Protein AF-A0A7S2NBI1-F1 (afdb_monomer_lite)

InterPro domains:
  IPR014030 Beta-ketoacyl synthase-like, N-terminal domain [PF00109] (106-274)
  IPR016039 Thiolase-like [G3DSA:3.40.47.10] (104-274)
  IPR016039 Thiolase-like [SSF53901] (106-274)
  IPR020841 Polyketide synthase, beta-ketoacyl synthase domain [PS52004] (105-274)
  IPR050091 Polyketide and Nonribosomal Peptide Biosynthesis Enzymes [PTHR43775] (107-274)

Foldseek 3Di:
DVVVVVVLQLVFFFKKKKAWQDPFKKKKWWAFPDPPDDIDIDTHHRGRIDMDTSNTTDMDIGTPPDIDMDMDTDGHDRPDDDPDDDPDDCVVVVPPPPDPDDPDPDDDDQQFFFDFWFPRQGHPVSCCVQCVPVVHDRKDFADVVVPDLVVQDDCPPVPNDSHDNDRIDGDTPPLLDAPCVLLVHDPLLSLQADSLLRCLQVRVQNRCVSSVDDLVVCVVPPEQDEDEAEDDDQCSVVDPCVNNSDDDPLRGDQQNSQVSNCVSSVYDHHTDYD

Sequence (274 aa):
EEAASFLSMMWRAKLQVVVNAGPGSAQMTMIPKLEGDAETTVIVQPGMLAIFCTDRYRFSYEPDGKALMIASWYLDQPKEYVISDVQGDLGLSGGLAGPPHPSVKRPVPVTSLSERYAFGVDEPWKLWHAYAKAGWDTAIKHPFQRWDCDIYYEWDADQTSGKSYTQHGGFSDGIELFDCRFFDISPAEAKGMDPTQRQVLEVSYVALQGAGWSKKQLQMKPANIAAFVGLDKNEWNSIPKDIAGGFGASSSANAITSNRFNYCMNLKGASMTI

pLDDT: mean 85.85, std 12.7, range [46.88, 97.81]

Organism: NCBI:txid327968

Radius of gyration: 26.55 Å; chains: 1; bounding box: 61×53×68 Å

Secondary structure (DSSP, 8-state):
-HHHHHHHHHHHEEEEEEEEEEES-EEEEEEESSTTPPPEEEEE-TT-EEEEETTTEEEEEEESSSEEEEEEEEEPPP---------S-TTTTT---PSPPPS--------------STT--SHHHHIIIIIIT-----EEPPTTT---GGGB---GGG-TT-BS--EE---TTTT---TTTTT--HHHHHHS-HHHHHHHHHHHHHHHHTT--HHHHHHS-B---EEE-----GGGGS-TTTTT---GGGT-HHHHHHHHHHHTTB-S-EEE-

Structure (mmCIF, N/CA/C/O backbone):
data_AF-A0A7S2NBI1-F1
#
_entry.id   AF-A0A7S2NBI1-F1
#
loop_
_atom_site.group_PDB
_atom_site.id
_atom_site.type_symbol
_atom_site.label_atom_id
_atom_site.label_alt_id
_atom_site.label_comp_id
_atom_site.label_asym_id
_atom_site.label_entity_id
_atom_site.label_seq_id
_atom_site.pdbx_PDB_ins_code
_atom_site.Cartn_x
_atom_site.Cartn_y
_atom_site.Cartn_z
_atom_site.occupancy
_atom_site.B_iso_or_equiv
_atom_site.auth_seq_id
_atom_site.auth_comp_id
_atom_site.auth_asym_id
_atom_site.auth_atom_id
_atom_site.pdbx_PDB_model_num
ATOM 1 N N . GLU A 1 1 ? -13.648 -10.679 -10.604 1.00 51.16 1 GLU A N 1
ATOM 2 C CA . GLU A 1 1 ? -13.730 -12.037 -11.187 1.00 51.16 1 GLU A CA 1
ATOM 3 C C . GLU A 1 1 ? -13.727 -12.000 -12.717 1.00 51.16 1 GLU A C 1
ATOM 5 O O . GLU A 1 1 ? -12.829 -12.576 -13.318 1.00 51.16 1 GLU A O 1
ATOM 10 N N . GLU A 1 2 ? -14.617 -11.228 -13.353 1.00 49.81 2 GLU A N 1
ATOM 11 C CA . GLU A 1 2 ? -14.684 -11.097 -14.824 1.00 49.81 2 GLU A CA 1
ATOM 12 C C . GLU A 1 2 ? -13.381 -10.606 -15.478 1.00 49.81 2 GLU A C 1
ATOM 14 O O . GLU A 1 2 ? -12.930 -11.198 -16.454 1.00 49.81 2 GLU A O 1
ATOM 19 N N . ALA A 1 3 ? -12.714 -9.595 -14.906 1.00 47.12 3 ALA A N 1
ATOM 20 C CA . ALA A 1 3 ? -11.435 -9.099 -15.427 1.00 47.12 3 ALA A CA 1
ATOM 21 C C . ALA A 1 3 ? -10.313 -10.155 -15.368 1.00 47.12 3 ALA A C 1
ATOM 23 O O . ALA A 1 3 ? -9.528 -10.279 -16.303 1.00 47.12 3 ALA A O 1
ATOM 24 N N . ALA A 1 4 ? -10.266 -10.964 -14.304 1.00 53.50 4 ALA A N 1
ATOM 25 C CA . ALA A 1 4 ? -9.282 -12.037 -14.159 1.00 53.50 4 ALA A CA 1
ATOM 26 C C . ALA A 1 4 ? -9.549 -13.182 -15.148 1.00 53.50 4 ALA A C 1
ATOM 28 O O . ALA A 1 4 ? -8.615 -13.705 -15.754 1.00 53.50 4 ALA A O 1
ATOM 29 N N . SER A 1 5 ? -10.823 -13.526 -15.361 1.00 67.88 5 SER A N 1
ATOM 30 C CA . SER A 1 5 ? -11.236 -14.493 -16.384 1.00 67.88 5 SER A CA 1
ATOM 31 C C . SER A 1 5 ? -10.877 -14.006 -17.793 1.00 67.88 5 SER A C 1
ATOM 33 O O . SER A 1 5 ? -10.301 -14.753 -18.584 1.00 67.88 5 SER A O 1
ATOM 35 N N . PHE A 1 6 ? -11.136 -12.728 -18.086 1.00 71.06 6 PHE A N 1
ATOM 36 C CA . PHE A 1 6 ? -10.794 -12.107 -19.362 1.00 71.06 6 PHE A CA 1
ATOM 37 C C . PHE A 1 6 ? -9.279 -12.093 -19.610 1.00 71.06 6 PHE A C 1
ATOM 39 O O . PHE A 1 6 ? -8.829 -12.529 -20.666 1.00 71.06 6 PHE A O 1
ATOM 46 N N . LEU A 1 7 ? -8.470 -11.665 -18.637 1.00 69.62 7 LEU A N 1
ATOM 47 C CA . LEU A 1 7 ? -7.008 -11.643 -18.773 1.00 69.62 7 LEU A CA 1
ATOM 48 C C . LEU A 1 7 ? -6.410 -13.055 -18.883 1.00 69.62 7 LEU A C 1
ATOM 50 O O . LEU A 1 7 ? -5.541 -13.287 -19.724 1.00 69.62 7 LEU A O 1
ATOM 54 N N . SER A 1 8 ? -6.929 -14.013 -18.108 1.00 73.75 8 SER A N 1
ATOM 55 C CA . SER A 1 8 ? -6.565 -15.434 -18.212 1.00 73.75 8 SER A CA 1
ATOM 56 C C . SER A 1 8 ? -6.841 -15.988 -19.612 1.00 73.75 8 SER A C 1
ATOM 58 O O . SER A 1 8 ? -5.991 -16.666 -20.193 1.00 73.75 8 SER A O 1
ATOM 60 N N . MET A 1 9 ? -7.995 -15.651 -20.197 1.00 81.88 9 MET A N 1
ATOM 61 C CA . MET A 1 9 ? -8.319 -15.988 -21.583 1.00 81.88 9 MET A CA 1
ATOM 62 C C . MET A 1 9 ? -7.336 -15.328 -22.562 1.00 81.88 9 MET A C 1
ATOM 64 O O . MET A 1 9 ? -6.775 -16.011 -23.417 1.00 81.88 9 MET A O 1
ATOM 68 N N . MET A 1 10 ? -7.084 -14.024 -22.421 1.00 79.12 10 MET A N 1
ATOM 69 C CA . MET A 1 10 ? -6.238 -13.264 -23.348 1.00 79.12 10 MET A CA 1
ATOM 70 C C . MET A 1 10 ? -4.783 -13.750 -23.378 1.00 79.12 10 MET A C 1
ATOM 72 O O . MET A 1 10 ? -4.184 -13.770 -24.449 1.00 79.12 10 MET A O 1
ATOM 76 N N . TRP A 1 11 ? -4.220 -14.188 -22.248 1.00 74.50 11 TRP A N 1
ATOM 77 C CA . TRP A 1 11 ? -2.860 -14.754 -22.199 1.00 74.50 11 TRP A CA 1
ATOM 78 C C . TRP A 1 11 ? -2.751 -16.177 -22.734 1.00 74.50 11 TRP A C 1
ATOM 80 O O . TRP A 1 11 ? -1.657 -16.634 -23.066 1.00 74.50 11 TRP A O 1
ATOM 90 N N . ARG A 1 12 ? -3.873 -16.891 -22.802 1.00 87.81 12 ARG A N 1
ATOM 91 C CA . ARG A 1 12 ? -3.931 -18.247 -23.347 1.00 87.81 12 ARG A CA 1
ATOM 92 C C . ARG A 1 12 ? -4.312 -18.260 -24.818 1.00 87.81 12 ARG A C 1
ATOM 94 O O . ARG A 1 12 ? -4.138 -19.288 -25.459 1.00 87.81 12 ARG A O 1
ATOM 101 N N . ALA A 1 13 ? -4.827 -17.164 -25.364 1.00 90.00 13 ALA A N 1
ATOM 102 C CA . ALA A 1 13 ? -5.185 -17.091 -26.770 1.00 90.00 13 ALA A CA 1
ATOM 103 C C . ALA A 1 13 ? -3.954 -17.319 -27.657 1.00 90.00 13 ALA A C 1
ATOM 105 O O . ALA A 1 13 ? -2.956 -16.610 -27.531 1.00 90.00 13 ALA A O 1
ATOM 106 N N . LYS A 1 14 ? -4.043 -18.304 -28.557 1.00 92.62 14 LYS A N 1
ATOM 107 C CA . LYS A 1 14 ? -3.015 -18.631 -29.561 1.00 92.62 14 LYS A CA 1
ATOM 108 C C . LYS A 1 14 ? -3.430 -18.241 -30.968 1.00 92.62 14 LYS A C 1
ATOM 110 O O . LYS A 1 14 ? -2.611 -17.750 -31.744 1.00 92.62 14 LYS A O 1
ATOM 115 N N . LEU A 1 15 ? -4.707 -18.435 -31.285 1.00 93.19 15 LEU A N 1
ATOM 116 C CA . LEU A 1 15 ? -5.306 -17.989 -32.535 1.00 93.19 15 LEU A CA 1
ATOM 117 C C . LEU A 1 15 ? -6.558 -17.186 -32.227 1.00 93.19 15 LEU A C 1
ATOM 119 O O . LEU A 1 15 ? -7.318 -17.531 -31.319 1.00 93.19 15 LEU A O 1
ATOM 123 N N . GLN A 1 16 ? -6.788 -16.152 -33.021 1.00 93.62 16 GLN A N 1
ATOM 124 C CA . GLN A 1 16 ? -8.056 -15.448 -33.047 1.00 93.62 16 GLN A CA 1
ATOM 125 C C . GLN A 1 16 ? -8.714 -15.659 -34.402 1.00 93.62 16 GLN A C 1
ATOM 127 O O . GLN A 1 16 ? -8.064 -15.606 -35.448 1.00 93.62 16 GLN A O 1
ATOM 132 N N . VAL A 1 17 ? -10.012 -15.925 -34.347 1.00 94.38 17 VAL A N 1
ATOM 133 C CA . VAL A 1 17 ? -10.880 -16.141 -35.492 1.00 94.38 17 VAL A CA 1
ATOM 134 C C . VAL A 1 17 ? -11.881 -14.999 -35.522 1.00 94.38 17 VAL A C 1
ATOM 136 O O . VAL A 1 17 ? -12.621 -14.806 -34.559 1.00 94.38 17 VAL A O 1
ATOM 139 N N . VAL A 1 18 ? -11.895 -14.241 -36.612 1.00 94.06 18 VAL A N 1
ATOM 140 C CA . VAL A 1 18 ? -12.803 -13.112 -36.827 1.00 94.06 18 VAL A CA 1
ATOM 141 C C . VAL A 1 18 ? -13.654 -13.402 -38.057 1.00 94.06 18 VAL A C 1
ATOM 143 O O . VAL A 1 18 ? -13.123 -13.675 -39.131 1.00 94.06 18 VAL A O 1
ATOM 146 N N . VAL A 1 19 ? -14.975 -13.350 -37.902 1.00 94.50 19 VAL A N 1
ATOM 147 C CA . VAL A 1 19 ? -15.950 -13.497 -38.990 1.00 94.50 19 VAL A CA 1
ATOM 148 C C . VAL A 1 19 ? -16.681 -12.177 -39.171 1.00 94.50 19 VAL A C 1
ATOM 150 O O . VAL A 1 19 ? -17.280 -11.674 -38.218 1.00 94.50 19 VAL A O 1
ATOM 153 N N . ASN A 1 20 ? -16.694 -11.647 -40.394 1.00 94.38 20 ASN A N 1
ATOM 154 C CA . ASN A 1 20 ? -17.647 -10.600 -40.756 1.00 94.38 20 ASN A CA 1
ATOM 155 C C . ASN A 1 20 ? -18.965 -11.260 -41.188 1.00 94.38 20 ASN A C 1
ATOM 157 O O . ASN A 1 20 ? -19.063 -11.814 -42.278 1.00 94.38 20 ASN A O 1
ATOM 161 N N . ALA A 1 21 ? -19.989 -11.208 -40.343 1.00 93.81 21 ALA A N 1
ATOM 162 C CA . ALA A 1 21 ? -21.317 -11.749 -40.628 1.00 93.81 21 ALA A CA 1
ATOM 163 C C . ALA A 1 21 ? -22.165 -10.843 -41.551 1.00 93.81 21 ALA A C 1
ATOM 165 O O . ALA A 1 21 ? -23.266 -11.232 -41.941 1.00 93.81 21 ALA A O 1
ATOM 166 N N . GLY A 1 22 ? -21.660 -9.664 -41.936 1.00 92.25 22 GLY A N 1
ATOM 167 C CA . GLY A 1 22 ? -22.320 -8.729 -42.850 1.00 92.25 22 GLY A CA 1
ATOM 168 C C . GLY A 1 22 ? -23.341 -7.801 -42.173 1.00 92.25 22 GLY A C 1
ATOM 169 O O . GLY A 1 22 ? -23.364 -7.700 -40.944 1.00 92.25 22 GLY A O 1
ATOM 170 N N . PRO A 1 23 ? -24.186 -7.090 -42.949 1.00 92.69 23 PRO A N 1
ATOM 171 C CA . PRO A 1 23 ? -24.287 -7.119 -44.417 1.00 92.69 23 PRO A CA 1
ATOM 172 C C . PRO A 1 23 ? -23.203 -6.323 -45.172 1.00 92.69 23 PRO A C 1
ATOM 174 O O . PRO A 1 23 ? -23.039 -6.539 -46.367 1.00 92.69 23 PRO A O 1
ATOM 177 N N . GLY A 1 24 ? -22.486 -5.411 -44.516 1.00 92.12 24 GLY A N 1
ATOM 178 C CA . GLY A 1 24 ? -21.410 -4.604 -45.102 1.00 92.12 24 GLY A CA 1
ATOM 179 C C . GLY A 1 24 ? -20.027 -5.240 -44.957 1.00 92.12 24 GLY A C 1
ATOM 180 O O . GLY A 1 24 ? -19.825 -6.137 -44.136 1.00 92.12 24 GLY A O 1
ATOM 181 N N . SER A 1 25 ? -19.066 -4.776 -45.754 1.00 94.19 25 SER A N 1
ATOM 182 C CA . SER A 1 25 ? -17.648 -5.115 -45.594 1.00 94.19 25 SER A CA 1
ATOM 183 C C . SER A 1 25 ? -17.016 -4.351 -44.429 1.00 94.19 25 SER A C 1
ATOM 185 O O . SER A 1 25 ? -17.578 -3.379 -43.928 1.00 94.19 25 SER A O 1
ATOM 187 N N . ALA A 1 26 ? -15.826 -4.764 -44.008 1.00 94.69 26 ALA A N 1
ATOM 188 C CA . ALA A 1 26 ? -15.010 -3.984 -43.088 1.00 94.69 26 ALA A CA 1
ATOM 189 C C . ALA A 1 26 ? -13.546 -4.009 -43.510 1.00 94.69 26 ALA A C 1
ATOM 191 O O . ALA A 1 26 ? -13.073 -4.983 -44.095 1.00 94.69 26 ALA A O 1
ATOM 192 N N . GLN A 1 27 ? -12.825 -2.945 -43.197 1.00 96.38 27 GLN A N 1
ATOM 193 C CA . GLN A 1 27 ? -11.378 -2.917 -43.279 1.00 96.38 27 GLN A CA 1
ATOM 194 C C . GLN A 1 27 ? -10.808 -3.495 -41.983 1.00 96.38 27 GLN A C 1
ATOM 196 O O . GLN A 1 27 ? -11.129 -3.039 -40.888 1.00 96.38 27 GLN A O 1
ATOM 201 N N . MET A 1 28 ? -9.983 -4.529 -42.106 1.00 95.19 28 MET A N 1
ATOM 202 C CA . MET A 1 28 ? -9.308 -5.167 -40.986 1.00 95.19 28 MET A CA 1
ATOM 203 C C . MET A 1 28 ? -7.803 -4.973 -41.130 1.00 95.19 28 MET A C 1
ATOM 205 O O . MET A 1 28 ? -7.193 -5.504 -42.062 1.00 95.19 28 MET A O 1
ATOM 209 N N . THR A 1 29 ? -7.206 -4.223 -40.207 1.00 96.38 29 THR A N 1
ATOM 210 C CA . THR A 1 29 ? -5.764 -3.950 -40.205 1.00 96.38 29 THR A CA 1
ATOM 211 C C . THR A 1 29 ? -5.078 -4.809 -39.161 1.00 96.38 29 THR A C 1
ATOM 213 O O . THR A 1 29 ? -5.383 -4.725 -37.974 1.00 96.38 29 THR A O 1
ATOM 216 N N . MET A 1 30 ? -4.138 -5.632 -39.608 1.00 95.19 30 MET A N 1
ATOM 217 C CA . MET A 1 30 ? -3.287 -6.489 -38.793 1.00 95.19 30 MET A CA 1
ATOM 218 C C . MET A 1 30 ? -2.059 -5.706 -38.348 1.00 95.19 30 MET A C 1
ATOM 220 O O . MET A 1 30 ? -1.173 -5.433 -39.153 1.00 95.19 30 MET A O 1
ATOM 224 N N . ILE A 1 31 ? -1.998 -5.373 -37.063 1.00 94.62 31 ILE A N 1
ATOM 225 C CA . ILE A 1 31 ? -0.940 -4.559 -36.465 1.00 94.62 31 ILE A CA 1
ATOM 226 C C . ILE A 1 31 ? 0.080 -5.501 -35.802 1.00 94.62 31 ILE A C 1
ATOM 228 O O . ILE A 1 31 ? -0.302 -6.245 -34.885 1.00 94.62 31 ILE A O 1
ATOM 232 N N . PRO A 1 32 ? 1.353 -5.493 -36.231 1.00 95.00 32 PRO A N 1
ATOM 233 C CA . PRO A 1 32 ? 2.380 -6.373 -35.688 1.00 95.00 32 PRO A CA 1
ATOM 234 C C . PRO A 1 32 ? 2.708 -6.012 -34.234 1.00 95.00 32 PRO A C 1
ATOM 236 O O . PRO A 1 32 ? 2.676 -4.847 -33.833 1.00 95.00 32 PRO A O 1
ATOM 239 N N . LYS A 1 33 ? 3.012 -7.031 -33.427 1.00 88.19 33 LYS A N 1
ATOM 240 C CA . LYS A 1 33 ? 3.502 -6.884 -32.044 1.00 88.19 33 LYS A CA 1
ATOM 241 C C . LYS A 1 33 ? 5.017 -7.042 -31.934 1.00 88.19 33 LYS A C 1
ATOM 243 O O . LYS A 1 33 ? 5.595 -6.587 -30.953 1.00 88.19 33 LYS A O 1
ATOM 248 N N . LEU A 1 34 ? 5.629 -7.725 -32.899 1.00 88.19 34 LEU A N 1
ATOM 249 C CA . LEU A 1 34 ? 7.048 -8.058 -32.913 1.00 88.19 34 LEU A CA 1
ATOM 250 C C . LEU A 1 34 ? 7.772 -7.260 -33.993 1.00 88.19 34 LEU A C 1
ATOM 252 O O . LEU A 1 34 ? 7.226 -6.993 -35.064 1.00 88.19 34 LEU A O 1
ATOM 256 N N . GLU A 1 35 ? 9.019 -6.909 -33.704 1.00 82.56 35 GLU A N 1
ATOM 257 C CA . GLU A 1 35 ? 9.899 -6.221 -34.639 1.00 82.56 35 GLU A CA 1
ATOM 258 C C . GLU A 1 35 ? 10.244 -7.161 -35.812 1.00 82.56 35 GLU A C 1
ATOM 260 O O . GLU A 1 35 ? 10.674 -8.296 -35.603 1.00 82.56 35 GLU A O 1
ATOM 265 N N . GLY A 1 36 ? 9.999 -6.713 -37.048 1.00 85.56 36 GLY A N 1
ATOM 266 C CA . GLY A 1 36 ? 10.224 -7.489 -38.278 1.00 85.56 36 GLY A CA 1
ATOM 267 C C . GLY A 1 36 ? 8.964 -8.040 -38.962 1.00 85.56 36 GLY A C 1
ATOM 268 O O . GLY A 1 36 ? 9.039 -8.423 -40.128 1.00 85.56 36 GLY A O 1
ATOM 269 N N . ASP A 1 37 ? 7.809 -8.033 -38.291 1.00 89.25 37 ASP A N 1
ATOM 270 C CA . ASP A 1 37 ? 6.513 -8.343 -38.909 1.00 89.25 37 ASP A CA 1
ATOM 271 C C . ASP A 1 37 ? 5.895 -7.063 -39.523 1.00 89.25 37 ASP A C 1
ATOM 273 O O . ASP A 1 37 ? 6.053 -5.966 -38.985 1.00 89.25 37 ASP A O 1
ATOM 277 N N . ALA A 1 38 ? 5.201 -7.182 -40.662 1.00 90.38 38 ALA A N 1
ATOM 278 C CA . ALA A 1 38 ? 4.662 -6.035 -41.401 1.00 90.38 38 ALA A CA 1
ATOM 279 C C . ALA A 1 38 ? 3.169 -5.813 -41.132 1.00 90.38 38 ALA A C 1
ATOM 281 O O . ALA A 1 38 ? 2.379 -6.759 -41.100 1.00 90.38 38 ALA A O 1
ATOM 282 N N . GLU A 1 39 ? 2.764 -4.547 -41.012 1.00 94.69 39 GLU A N 1
ATOM 283 C CA . GLU A 1 39 ? 1.347 -4.191 -40.978 1.00 94.69 39 GLU A CA 1
ATOM 284 C C . GLU A 1 39 ? 0.673 -4.574 -42.299 1.00 94.69 39 GLU A C 1
ATOM 286 O O . GLU A 1 39 ? 1.177 -4.278 -43.383 1.00 94.69 39 GLU A O 1
ATOM 291 N N . THR A 1 40 ? -0.462 -5.264 -42.211 1.00 92.69 40 THR A N 1
ATOM 292 C CA . THR A 1 40 ? -1.198 -5.742 -43.387 1.00 92.69 40 THR A CA 1
ATOM 293 C C . THR A 1 40 ? -2.666 -5.405 -43.242 1.00 92.69 40 THR A C 1
ATOM 295 O O . THR A 1 40 ? -3.275 -5.714 -42.224 1.00 92.69 40 THR A O 1
ATOM 298 N N . THR A 1 41 ? -3.262 -4.816 -44.275 1.00 94.50 41 THR A N 1
ATOM 299 C CA . THR A 1 41 ? -4.689 -4.488 -44.274 1.00 94.50 41 THR A CA 1
ATOM 300 C C . THR A 1 41 ? -5.446 -5.350 -45.271 1.00 94.50 41 THR A C 1
ATOM 302 O O . THR A 1 41 ? -5.013 -5.513 -46.411 1.00 94.50 41 THR A O 1
ATOM 305 N N . VAL A 1 42 ? -6.587 -5.890 -44.847 1.00 93.31 42 VAL A N 1
ATOM 306 C CA . VAL A 1 42 ? -7.461 -6.733 -45.667 1.00 93.31 42 VAL A CA 1
ATOM 307 C C . VAL A 1 42 ? -8.895 -6.229 -45.558 1.00 93.31 42 VAL A C 1
ATOM 309 O O . VAL A 1 42 ? -9.376 -5.932 -44.468 1.00 93.31 42 VAL A O 1
ATOM 312 N N . ILE A 1 43 ? -9.601 -6.156 -46.684 1.00 94.81 43 ILE A N 1
ATOM 313 C CA . ILE A 1 43 ? -11.045 -5.908 -46.682 1.00 94.81 43 ILE A CA 1
ATOM 314 C C . ILE A 1 43 ? -11.762 -7.238 -46.448 1.00 94.81 43 ILE A C 1
ATOM 316 O O . ILE A 1 43 ? -11.751 -8.117 -47.311 1.00 94.81 43 ILE A O 1
ATOM 320 N N . VAL A 1 44 ? -12.389 -7.388 -45.283 1.00 94.38 44 VAL A N 1
ATOM 321 C CA . VAL A 1 44 ? -13.179 -8.567 -44.926 1.00 94.38 44 VAL A CA 1
ATOM 322 C C . VAL A 1 44 ? -14.617 -8.402 -45.410 1.00 94.38 44 VAL A C 1
ATOM 324 O O . VAL A 1 44 ? -15.401 -7.607 -44.888 1.00 94.38 44 VAL A O 1
ATOM 327 N N . GLN A 1 45 ? -14.962 -9.156 -46.449 1.00 95.44 45 GLN A N 1
ATOM 328 C CA . GLN A 1 45 ? -16.309 -9.196 -47.022 1.00 95.44 45 GLN A CA 1
ATOM 329 C C . GLN A 1 45 ? -17.287 -9.959 -46.107 1.00 95.44 45 GLN A C 1
ATOM 331 O O . GLN A 1 45 ? -16.844 -10.776 -45.295 1.00 95.44 45 GLN A O 1
ATOM 336 N N . PRO A 1 46 ? -18.610 -9.750 -46.236 1.00 95.19 46 PRO A N 1
ATOM 337 C CA . PRO A 1 46 ? -19.601 -10.598 -45.576 1.00 95.19 46 PRO A CA 1
ATOM 338 C C . PRO A 1 46 ? -19.354 -12.089 -45.855 1.00 95.19 46 PRO A C 1
ATOM 340 O O . PRO A 1 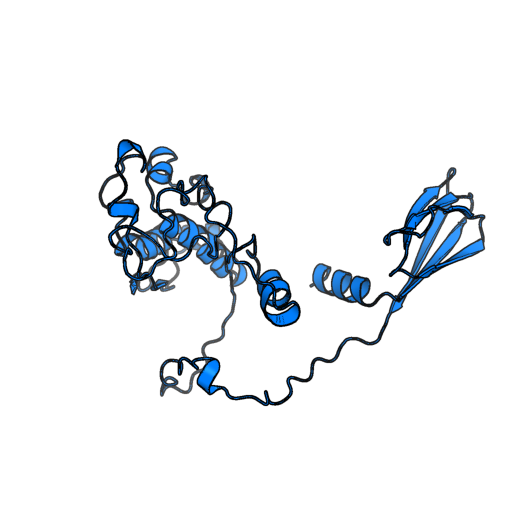46 ? -19.193 -12.499 -47.003 1.00 95.19 46 PRO A O 1
ATOM 343 N N . GLY A 1 47 ? -19.312 -12.902 -44.801 1.00 92.12 47 GLY A N 1
ATOM 344 C CA . GLY A 1 47 ? -18.992 -14.331 -44.850 1.00 92.12 47 GLY A CA 1
ATOM 345 C C . GLY A 1 47 ? -17.494 -14.657 -44.837 1.00 92.12 47 GLY A C 1
ATOM 346 O O . GLY A 1 47 ? -17.138 -15.835 -44.798 1.00 92.12 47 GLY A O 1
ATOM 347 N N . MET A 1 48 ? -16.607 -13.656 -44.848 1.00 94.75 48 MET A N 1
ATOM 348 C CA . MET A 1 48 ? -15.163 -13.879 -44.802 1.00 94.75 48 MET A CA 1
ATOM 349 C C . MET A 1 48 ? -14.681 -14.169 -43.376 1.00 94.75 48 MET A C 1
ATOM 351 O O . MET A 1 48 ? -15.071 -13.505 -42.412 1.00 94.75 48 MET A O 1
ATOM 355 N N . LEU A 1 49 ? -13.794 -15.159 -43.280 1.00 92.94 49 LEU A N 1
ATOM 356 C CA . LEU A 1 49 ? -13.106 -15.588 -42.069 1.00 92.94 49 LEU A CA 1
ATOM 357 C C . LEU A 1 49 ? -11.652 -15.104 -42.115 1.00 92.94 49 LEU A C 1
ATOM 359 O O . LEU A 1 49 ? -10.926 -15.426 -43.057 1.00 92.94 49 LEU A O 1
ATOM 363 N N . ALA A 1 50 ? -11.213 -14.393 -41.083 1.00 92.62 50 ALA A N 1
ATOM 364 C CA . ALA A 1 50 ? -9.812 -14.062 -40.855 1.00 92.62 50 ALA A CA 1
ATOM 365 C C . ALA A 1 50 ? -9.293 -14.842 -39.640 1.00 92.62 50 ALA A C 1
ATOM 367 O O . ALA A 1 50 ? -9.892 -14.798 -38.565 1.00 92.62 50 ALA A O 1
ATOM 368 N N . ILE A 1 51 ? -8.178 -15.558 -39.812 1.00 94.00 51 ILE A N 1
ATOM 369 C CA . ILE A 1 51 ? -7.509 -16.311 -38.743 1.00 94.00 51 ILE A CA 1
ATOM 370 C C . ILE A 1 51 ? -6.070 -15.828 -38.639 1.00 94.00 51 ILE A C 1
ATOM 372 O O . ILE A 1 51 ? -5.367 -15.757 -39.646 1.00 94.00 51 ILE A O 1
ATOM 376 N N . PHE A 1 52 ? -5.620 -15.519 -37.426 1.00 93.25 52 PHE A N 1
ATOM 377 C CA . PHE A 1 52 ? -4.251 -15.064 -37.192 1.00 93.25 52 PHE A CA 1
ATOM 378 C C . PHE A 1 52 ? -3.750 -15.422 -35.792 1.00 93.25 52 PHE A C 1
ATOM 380 O O . PHE A 1 52 ? -4.529 -15.658 -34.866 1.00 93.25 52 PHE A O 1
ATOM 387 N N . CYS A 1 53 ? -2.424 -15.439 -35.641 1.00 93.12 53 CYS A N 1
ATOM 388 C CA . CYS A 1 53 ? -1.759 -15.696 -34.367 1.00 93.12 53 CYS A CA 1
ATOM 389 C C . CYS A 1 53 ? -1.788 -14.451 -33.475 1.00 93.12 53 CYS A C 1
ATOM 391 O O . CYS A 1 53 ? -1.194 -13.422 -33.810 1.00 93.12 53 CYS A O 1
ATOM 393 N N . THR A 1 54 ? -2.413 -14.572 -32.307 1.00 91.56 54 THR A N 1
ATOM 394 C CA . THR A 1 54 ? -2.545 -13.495 -31.308 1.00 91.56 54 THR A CA 1
ATOM 395 C C . THR A 1 54 ? -1.213 -13.081 -30.695 1.00 91.56 54 THR A C 1
ATOM 397 O O . THR A 1 54 ? -1.076 -11.941 -30.251 1.00 91.56 54 THR A O 1
ATOM 400 N N . ASP A 1 55 ? -0.220 -13.971 -30.700 1.00 89.38 55 ASP A N 1
ATOM 401 C CA . ASP A 1 55 ? 1.136 -13.682 -30.221 1.00 89.38 55 ASP A CA 1
ATOM 402 C C . ASP A 1 55 ? 1.891 -12.737 -31.179 1.00 89.38 55 ASP A C 1
ATOM 404 O O . ASP A 1 55 ? 2.759 -11.986 -30.741 1.00 89.38 55 ASP A O 1
ATOM 408 N N . ARG A 1 56 ? 1.535 -12.717 -32.474 1.00 90.81 56 ARG A N 1
ATOM 409 C CA . ARG A 1 56 ? 2.235 -11.916 -33.498 1.00 90.81 56 ARG A CA 1
ATOM 410 C C . ARG A 1 56 ? 1.489 -10.653 -33.900 1.00 90.81 56 ARG A C 1
ATOM 412 O O . ARG A 1 56 ? 2.122 -9.629 -34.136 1.00 90.81 56 ARG A O 1
ATOM 419 N N . TYR A 1 57 ? 0.158 -10.703 -33.933 1.00 91.56 57 TYR A N 1
ATOM 420 C CA . TYR A 1 57 ? -0.657 -9.583 -34.389 1.00 91.56 57 TYR A CA 1
ATOM 421 C C . TYR A 1 57 ? -1.792 -9.252 -33.421 1.00 91.56 57 TYR A C 1
ATOM 423 O O . TYR A 1 57 ? -2.378 -10.119 -32.768 1.00 91.56 57 TYR A O 1
ATOM 431 N N . ARG A 1 58 ? -2.121 -7.963 -33.351 1.00 92.19 58 ARG A N 1
ATOM 432 C CA . ARG A 1 58 ? -3.448 -7.472 -32.949 1.00 92.19 58 ARG A CA 1
ATOM 433 C C . ARG A 1 58 ? -4.158 -6.940 -34.195 1.00 92.19 58 ARG A C 1
ATOM 435 O O . ARG A 1 58 ? -3.529 -6.821 -35.240 1.00 92.19 58 ARG A O 1
ATOM 442 N N . PHE A 1 59 ? -5.439 -6.605 -34.094 1.00 94.12 59 PHE A N 1
ATOM 443 C CA . PHE A 1 59 ? -6.181 -6.074 -35.235 1.00 94.12 59 PHE A CA 1
ATOM 444 C C . PHE A 1 59 ? -7.027 -4.858 -34.867 1.00 94.12 59 PHE A C 1
ATOM 446 O O . PHE A 1 59 ? -7.450 -4.722 -33.717 1.00 94.12 59 PHE A O 1
ATOM 453 N N . SER A 1 60 ? -7.284 -4.003 -35.853 1.00 94.56 60 SER A N 1
ATOM 454 C CA . SER A 1 60 ? -8.428 -3.089 -35.865 1.00 94.56 60 SER A CA 1
ATOM 455 C C . SER A 1 60 ? -9.487 -3.607 -36.841 1.00 94.56 60 SER A C 1
ATOM 457 O O . SER A 1 60 ? -9.186 -4.382 -37.750 1.00 94.56 60 SER A O 1
ATOM 459 N N . TYR A 1 61 ? -10.739 -3.209 -36.626 1.00 93.81 61 TYR A N 1
ATOM 460 C CA . TYR A 1 61 ? -11.868 -3.567 -37.479 1.00 93.81 61 TYR A CA 1
ATOM 461 C C . TYR A 1 61 ? -12.732 -2.328 -37.691 1.00 93.81 61 TYR A C 1
ATOM 463 O O . TYR A 1 61 ? -13.374 -1.849 -36.755 1.00 93.81 61 TYR A O 1
ATOM 471 N N . GLU A 1 62 ? -12.733 -1.815 -38.913 1.00 95.75 62 GLU A N 1
ATOM 472 C CA . GLU A 1 62 ? -13.428 -0.592 -39.307 1.00 95.75 62 GLU A CA 1
ATOM 473 C C . GLU A 1 62 ? -14.533 -0.946 -40.310 1.00 95.75 62 GLU A C 1
ATOM 475 O O . GLU A 1 62 ? -14.246 -1.230 -41.476 1.00 95.75 62 GLU A O 1
ATOM 480 N N . PRO A 1 63 ? -15.801 -1.020 -39.870 1.00 93.75 63 PRO A N 1
ATOM 481 C CA . PRO A 1 63 ? -16.901 -1.397 -40.745 1.00 93.75 63 PRO A CA 1
ATOM 482 C C . PRO A 1 63 ? -17.232 -0.290 -41.749 1.00 93.75 63 PRO A C 1
ATOM 484 O O . PRO A 1 63 ? -17.359 0.876 -41.379 1.00 93.75 63 PRO A O 1
ATOM 487 N N . ASP A 1 64 ? -17.462 -0.674 -43.004 1.00 90.56 64 ASP A N 1
ATOM 488 C CA . ASP A 1 64 ? -18.056 0.200 -44.013 1.00 90.56 64 ASP A CA 1
ATOM 489 C C . ASP A 1 64 ? -19.586 0.069 -43.943 1.00 90.56 64 ASP A C 1
ATOM 491 O O . ASP A 1 64 ? -20.204 -0.868 -44.462 1.00 90.56 64 ASP A O 1
ATOM 495 N N . GLY A 1 65 ? -20.204 0.977 -43.188 1.00 90.56 65 GLY A N 1
ATOM 496 C CA . GLY A 1 65 ? -21.638 0.961 -42.918 1.00 90.56 65 GLY A CA 1
ATOM 497 C C . GLY A 1 65 ? -22.047 -0.080 -41.870 1.00 90.56 65 GLY A C 1
ATOM 498 O O . GLY A 1 65 ? -21.473 -0.165 -40.786 1.00 90.56 65 GLY A O 1
ATOM 499 N N . LYS A 1 66 ? -23.118 -0.838 -42.143 1.00 90.81 66 LYS A N 1
ATOM 500 C CA . LYS A 1 66 ? -23.654 -1.835 -41.200 1.00 90.81 66 LYS A CA 1
ATOM 501 C C . LYS A 1 66 ? -22.913 -3.160 -41.360 1.00 90.81 66 LYS A C 1
ATOM 503 O O . LYS A 1 66 ? -23.174 -3.868 -42.325 1.00 90.81 66 LYS A O 1
ATOM 508 N N . ALA A 1 67 ? -22.083 -3.535 -40.393 1.00 90.88 67 ALA A N 1
ATOM 509 C CA . ALA A 1 67 ? -21.460 -4.857 -40.341 1.00 90.88 67 ALA A CA 1
ATOM 510 C C . ALA A 1 67 ? -21.523 -5.450 -38.926 1.00 90.88 67 ALA A C 1
ATOM 512 O O . ALA A 1 67 ? -21.493 -4.718 -37.935 1.00 90.88 67 ALA A O 1
ATOM 513 N N . LEU A 1 68 ? -21.592 -6.778 -38.838 1.00 92.56 68 LEU A N 1
ATOM 514 C CA . LEU A 1 68 ? -21.528 -7.544 -37.597 1.00 92.56 68 LEU A CA 1
ATOM 515 C C . LEU A 1 68 ? -20.242 -8.368 -37.581 1.00 92.56 68 LEU A C 1
ATOM 517 O O . LEU A 1 68 ? -20.024 -9.193 -38.462 1.00 92.56 68 LEU A O 1
ATOM 521 N N . MET A 1 69 ? -19.419 -8.180 -36.553 1.00 94.06 69 MET A N 1
ATOM 522 C CA . MET A 1 69 ? -18.208 -8.965 -36.339 1.00 94.06 69 MET A CA 1
ATOM 523 C C . MET A 1 69 ? -18.428 -9.981 -35.219 1.00 94.06 69 MET A C 1
ATOM 525 O O . MET A 1 69 ? -18.927 -9.632 -34.148 1.00 94.06 69 MET A O 1
ATOM 529 N N . ILE A 1 70 ? -18.046 -11.232 -35.467 1.00 95.00 70 ILE A N 1
ATOM 530 C CA . ILE A 1 70 ? -18.008 -12.296 -34.462 1.00 95.00 70 ILE A CA 1
ATOM 531 C C . ILE A 1 70 ? -16.549 -12.700 -34.270 1.00 95.00 70 ILE A C 1
ATOM 533 O O . ILE A 1 70 ? -15.889 -13.102 -35.227 1.00 95.00 70 ILE A O 1
ATOM 537 N N . ALA A 1 71 ? -16.056 -12.618 -33.034 1.00 92.94 71 ALA A N 1
ATOM 538 C CA . ALA A 1 71 ? -14.717 -13.061 -32.668 1.00 92.94 71 ALA A CA 1
ATOM 539 C C . ALA A 1 71 ? -14.773 -14.312 -31.786 1.00 92.94 71 ALA A C 1
ATOM 541 O O . ALA A 1 71 ? -15.618 -14.431 -30.899 1.00 92.94 71 ALA A O 1
ATOM 54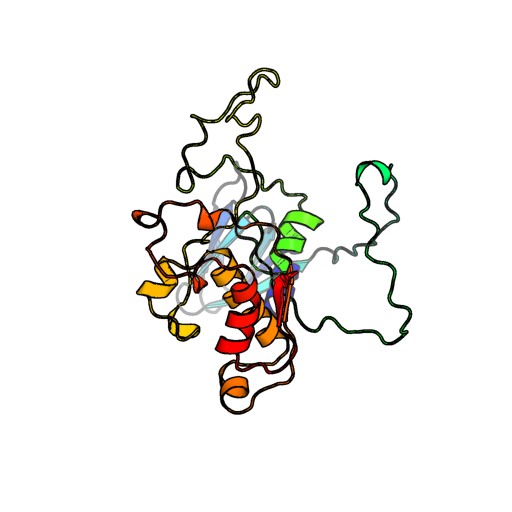2 N N . SER A 1 72 ? -13.836 -15.225 -32.013 1.00 93.44 72 SER A N 1
ATOM 543 C CA . SER A 1 72 ? -13.584 -16.386 -31.164 1.00 93.44 72 SER A CA 1
ATOM 544 C C . SER A 1 72 ? -12.080 -16.600 -31.005 1.00 93.44 72 SER A C 1
ATOM 546 O O . SER A 1 72 ? -11.287 -16.148 -31.834 1.00 93.44 72 SER A O 1
ATOM 548 N N . TRP A 1 73 ? -11.678 -17.287 -29.939 1.00 92.69 73 TRP A N 1
ATOM 549 C CA . TRP A 1 73 ? -10.278 -17.538 -29.615 1.00 92.69 73 TRP A CA 1
ATOM 550 C C . TRP A 1 73 ? -10.034 -19.031 -29.448 1.00 92.69 73 TRP A C 1
ATOM 552 O O . TRP A 1 73 ? -10.774 -19.718 -28.746 1.00 92.69 73 TRP A O 1
ATOM 562 N N . TYR A 1 74 ? -8.949 -19.516 -30.044 1.00 93.62 74 TYR A N 1
ATOM 563 C CA . TYR A 1 74 ? -8.374 -20.803 -29.686 1.00 93.62 74 TYR A CA 1
ATOM 564 C C . TYR A 1 74 ? -7.409 -20.585 -28.522 1.00 93.62 74 TYR A C 1
ATOM 566 O O . TYR A 1 74 ? -6.425 -19.849 -28.657 1.00 93.62 74 TYR A O 1
ATOM 574 N N . LEU A 1 75 ? -7.712 -21.193 -27.378 1.00 92.12 75 LEU A N 1
ATOM 575 C CA . LEU A 1 75 ? -6.943 -21.038 -26.148 1.00 92.12 75 LEU A CA 1
ATOM 576 C C . LEU A 1 75 ? -6.031 -22.243 -25.935 1.00 92.12 75 LEU A C 1
ATOM 578 O O . LEU A 1 75 ? -6.445 -23.386 -26.111 1.00 92.12 75 LEU A O 1
ATOM 582 N N . ASP A 1 76 ? -4.820 -21.979 -25.468 1.00 88.00 76 ASP A N 1
ATOM 583 C CA . ASP A 1 76 ? -3.956 -22.987 -24.872 1.00 88.00 76 ASP A CA 1
ATOM 584 C C . ASP A 1 76 ? -4.581 -23.541 -23.580 1.00 88.00 76 ASP A C 1
ATOM 586 O O . ASP A 1 76 ? -5.461 -22.910 -22.964 1.00 88.00 76 ASP A O 1
ATOM 590 N N . GLN A 1 77 ? -4.128 -24.716 -23.141 1.00 84.88 77 GLN A N 1
ATOM 591 C CA . GLN A 1 77 ? -4.588 -25.293 -21.879 1.00 84.88 77 GLN A CA 1
ATOM 592 C C . GLN A 1 77 ? -4.313 -24.318 -20.720 1.00 84.88 77 GLN A C 1
ATOM 594 O O . GLN A 1 77 ? -3.315 -23.589 -20.739 1.00 84.88 77 GLN A O 1
ATOM 599 N N . PRO A 1 78 ? -5.209 -24.231 -19.717 1.00 77.44 78 PRO A N 1
ATOM 600 C CA . PRO A 1 78 ? -4.897 -23.479 -18.513 1.00 77.44 78 PRO A CA 1
ATOM 601 C C . PRO A 1 78 ? -3.600 -24.036 -17.931 1.00 77.44 78 PRO A C 1
ATOM 603 O O . PRO A 1 78 ? -3.458 -25.249 -17.801 1.00 77.44 78 PRO A O 1
ATOM 606 N N . LYS A 1 79 ? -2.649 -23.165 -17.587 1.00 68.75 79 LYS A N 1
ATOM 607 C CA . LYS A 1 79 ? -1.463 -23.615 -16.861 1.00 68.75 79 LYS A CA 1
ATOM 608 C C . LYS A 1 79 ? -1.913 -24.115 -15.493 1.00 68.75 79 LYS A C 1
ATOM 610 O O . LYS A 1 79 ? -2.274 -23.315 -14.631 1.00 68.75 79 LYS A O 1
ATOM 615 N N . GLU A 1 80 ? -1.891 -25.426 -15.301 1.00 60.16 80 GLU A N 1
ATOM 616 C CA . GLU A 1 80 ? -2.002 -26.023 -13.979 1.00 60.16 80 GLU A CA 1
ATOM 617 C C . GLU A 1 80 ? -0.662 -25.840 -13.274 1.00 60.16 80 GLU A C 1
ATOM 619 O O . GLU A 1 80 ? 0.345 -26.466 -13.604 1.00 60.16 80 GLU A O 1
ATOM 624 N N . TYR A 1 81 ? -0.626 -24.905 -12.330 1.00 52.06 81 TYR A N 1
ATOM 625 C CA . TYR A 1 81 ? 0.538 -24.733 -11.480 1.00 52.06 81 TYR A CA 1
ATOM 626 C C . TYR A 1 81 ? 0.482 -25.785 -10.382 1.00 52.06 81 TYR A C 1
ATOM 628 O O . TYR A 1 81 ? -0.197 -25.607 -9.373 1.00 52.06 81 TYR A O 1
ATOM 636 N N . VAL A 1 82 ? 1.212 -26.876 -10.577 1.00 53.56 82 VAL A N 1
ATOM 637 C CA . VAL A 1 82 ? 1.545 -27.781 -9.483 1.00 53.56 82 VAL A CA 1
ATOM 638 C C . VAL A 1 82 ? 2.672 -27.114 -8.705 1.00 53.56 82 VAL A C 1
ATOM 640 O O . VAL A 1 82 ? 3.756 -26.899 -9.245 1.00 53.56 82 VAL A O 1
ATOM 643 N N . ILE A 1 83 ? 2.406 -26.730 -7.456 1.00 50.84 83 ILE A N 1
ATOM 644 C CA . ILE A 1 83 ? 3.477 -26.356 -6.532 1.00 50.84 83 ILE A CA 1
ATOM 645 C C . ILE A 1 83 ? 4.248 -27.649 -6.268 1.00 50.84 83 ILE A C 1
ATOM 647 O O . ILE A 1 83 ? 3.796 -28.503 -5.510 1.00 50.84 83 ILE A O 1
ATOM 651 N N . SER A 1 84 ? 5.355 -27.838 -6.979 1.00 55.22 84 SER A N 1
ATOM 652 C CA . SER A 1 84 ? 6.297 -28.911 -6.691 1.00 55.22 84 SER A CA 1
ATOM 653 C C . SER A 1 84 ? 7.045 -28.594 -5.403 1.00 55.22 84 SER A C 1
ATOM 655 O O . SER A 1 84 ? 7.279 -27.420 -5.102 1.00 55.22 84 SER A O 1
ATOM 657 N N . ASP A 1 85 ? 7.481 -29.629 -4.687 1.00 60.50 85 ASP A N 1
ATOM 658 C CA . ASP A 1 85 ? 8.442 -29.453 -3.603 1.00 60.50 85 ASP A CA 1
ATOM 659 C C . ASP A 1 85 ? 9.656 -28.683 -4.133 1.00 60.50 85 ASP A C 1
ATOM 661 O O . ASP A 1 85 ? 10.269 -29.050 -5.141 1.00 60.50 85 ASP A O 1
ATOM 665 N N . VAL A 1 86 ? 9.964 -27.564 -3.483 1.00 57.94 86 VAL A N 1
ATOM 666 C CA . VAL A 1 86 ? 11.104 -26.724 -3.841 1.00 57.94 86 VAL A CA 1
ATOM 667 C C . VAL A 1 86 ? 12.374 -27.516 -3.536 1.00 57.94 86 VAL A C 1
ATOM 669 O O . VAL A 1 86 ? 12.675 -27.783 -2.375 1.00 57.94 86 VAL A O 1
ATOM 672 N N . GLN A 1 87 ? 13.121 -27.908 -4.570 1.00 59.09 87 GLN A N 1
ATOM 673 C CA . GLN A 1 87 ? 14.451 -28.495 -4.407 1.00 59.09 87 GLN A CA 1
ATOM 674 C C . GLN A 1 87 ? 15.509 -27.389 -4.445 1.00 59.09 87 GLN A C 1
ATOM 676 O O . GLN A 1 87 ? 15.669 -26.703 -5.453 1.00 59.09 87 GLN A O 1
ATOM 681 N N . GLY A 1 88 ? 16.225 -27.219 -3.335 1.00 66.50 88 GLY A N 1
ATOM 682 C CA . GLY A 1 88 ? 17.287 -26.230 -3.164 1.00 66.50 88 GLY A CA 1
ATOM 683 C C . GLY A 1 88 ? 17.715 -26.120 -1.700 1.00 66.50 88 GLY A C 1
ATOM 684 O O . GLY A 1 88 ? 17.051 -26.654 -0.810 1.00 66.50 88 GLY A O 1
ATOM 685 N N . ASP A 1 89 ? 18.827 -25.431 -1.444 1.00 53.75 89 ASP A N 1
ATOM 686 C CA . ASP A 1 89 ? 19.241 -25.091 -0.082 1.00 53.75 89 ASP A CA 1
ATOM 687 C C . ASP A 1 89 ? 18.381 -23.932 0.445 1.00 53.75 89 ASP A C 1
ATOM 689 O O . ASP A 1 89 ? 18.664 -22.753 0.221 1.00 53.75 89 ASP A O 1
ATOM 693 N N . LEU A 1 90 ? 17.303 -24.281 1.151 1.00 55.66 90 LEU A N 1
ATOM 694 C CA . LEU A 1 90 ? 16.412 -23.322 1.811 1.00 55.66 90 LEU A CA 1
ATOM 695 C C . LEU A 1 90 ? 17.113 -22.524 2.931 1.00 55.66 90 LEU A C 1
ATOM 697 O O . LEU A 1 90 ? 16.551 -21.538 3.420 1.00 55.66 90 LEU A O 1
ATOM 701 N N . GLY A 1 91 ? 18.334 -22.908 3.322 1.00 56.41 91 GLY A N 1
ATOM 702 C CA . GLY A 1 91 ? 19.179 -22.144 4.235 1.00 56.41 91 GLY A CA 1
ATOM 703 C C . GLY A 1 91 ? 19.585 -20.781 3.671 1.00 56.41 91 GLY A C 1
ATOM 704 O O . GLY A 1 91 ? 19.713 -19.826 4.435 1.00 56.41 91 GLY A O 1
ATOM 705 N N . LEU A 1 92 ? 19.692 -20.650 2.342 1.00 53.66 92 LEU A N 1
ATOM 706 C CA . LEU A 1 92 ? 19.985 -19.375 1.671 1.00 53.66 92 LEU A CA 1
ATOM 707 C C . LEU A 1 92 ? 18.779 -18.433 1.631 1.00 53.66 92 LEU A C 1
ATOM 709 O O . LEU A 1 92 ? 18.946 -17.218 1.680 1.00 53.66 92 LEU A O 1
ATOM 713 N N . SER A 1 93 ? 17.561 -18.978 1.587 1.00 49.94 93 SER A N 1
ATOM 714 C CA . SER A 1 93 ? 16.325 -18.186 1.627 1.00 49.94 93 SER A CA 1
ATOM 715 C C . SER A 1 93 ? 16.005 -17.616 3.008 1.00 49.94 93 SER A C 1
ATOM 717 O O . SER A 1 93 ? 14.966 -16.977 3.148 1.00 49.94 93 SER A O 1
ATOM 719 N N . GLY A 1 94 ? 16.872 -17.831 4.012 1.00 46.94 94 GLY A N 1
ATOM 720 C CA . GLY A 1 94 ? 16.744 -17.228 5.335 1.00 46.94 94 GLY A CA 1
ATOM 721 C C . GLY A 1 94 ? 15.321 -17.358 5.849 1.00 46.94 94 GLY A C 1
ATOM 722 O O . GLY A 1 94 ? 14.654 -16.350 6.060 1.00 46.94 94 GLY A O 1
ATOM 723 N N . GLY A 1 95 ? 14.821 -18.595 5.942 1.00 46.88 95 GLY A N 1
ATOM 724 C CA . GLY A 1 95 ? 13.463 -18.848 6.395 1.00 46.88 95 GLY A CA 1
ATOM 725 C C . GLY A 1 95 ? 13.267 -18.214 7.764 1.00 46.88 95 GLY A C 1
ATOM 726 O O . GLY A 1 95 ? 13.698 -18.767 8.775 1.00 46.88 95 GLY A O 1
ATOM 727 N N . LEU A 1 96 ? 12.628 -17.045 7.802 1.00 52.47 96 LEU A N 1
ATOM 728 C CA . LEU A 1 96 ? 12.092 -16.502 9.033 1.00 52.47 96 LEU A CA 1
ATOM 729 C C . LEU A 1 96 ? 11.041 -17.514 9.470 1.00 52.47 96 LEU A C 1
ATOM 731 O O . LEU A 1 96 ? 9.952 -17.579 8.899 1.00 52.47 96 LEU A O 1
ATOM 735 N N . ALA A 1 97 ? 11.401 -18.364 10.433 1.00 54.75 97 ALA A N 1
ATOM 736 C CA . ALA A 1 97 ? 10.425 -19.178 11.123 1.00 54.75 97 ALA A CA 1
ATOM 737 C C . ALA A 1 97 ? 9.388 -18.196 11.667 1.00 54.75 97 ALA A C 1
ATOM 739 O O . ALA A 1 97 ? 9.697 -17.365 12.525 1.00 54.75 97 ALA A O 1
ATOM 740 N N . GLY A 1 98 ? 8.188 -18.232 11.086 1.00 56.28 98 GLY A N 1
ATOM 741 C CA . GLY A 1 98 ? 7.084 -17.413 11.552 1.00 56.28 98 GLY A CA 1
ATOM 742 C C . GLY A 1 98 ? 6.856 -17.650 13.047 1.00 56.28 98 GLY A C 1
ATOM 743 O O . GLY A 1 98 ? 7.303 -18.669 13.591 1.00 56.28 98 GLY A O 1
ATOM 744 N N . PRO A 1 99 ? 6.169 -16.728 13.738 1.00 60.50 99 PRO A N 1
ATOM 745 C CA . PRO A 1 99 ? 5.863 -16.915 15.147 1.00 60.50 99 PRO A CA 1
ATOM 746 C C . PRO A 1 99 ? 5.215 -18.293 15.367 1.00 60.50 99 PRO A C 1
ATOM 748 O O . PRO A 1 99 ? 4.457 -18.756 14.506 1.00 60.50 99 PRO A O 1
ATOM 751 N N . PRO A 1 100 ? 5.516 -18.970 16.492 1.00 73.19 100 PRO A N 1
ATOM 752 C CA . PRO A 1 100 ? 4.975 -20.292 16.772 1.00 73.19 100 PRO A CA 1
ATOM 753 C C . PRO A 1 100 ? 3.456 -20.271 16.626 1.00 73.19 100 PRO A C 1
ATOM 755 O O . PRO A 1 100 ? 2.791 -19.341 17.092 1.00 73.19 100 PRO A O 1
ATOM 758 N N . HIS A 1 101 ? 2.913 -21.290 15.955 1.00 63.47 101 HIS A N 1
ATOM 759 C CA . HIS A 1 101 ? 1.482 -21.360 15.696 1.00 63.47 101 HIS A CA 1
ATOM 760 C C . HIS A 1 101 ? 0.720 -21.231 17.025 1.00 63.47 101 HIS A C 1
ATOM 762 O O . HIS A 1 101 ? 1.074 -21.922 17.989 1.00 63.47 101 HIS A O 1
ATOM 768 N N . PRO A 1 102 ? -0.312 -20.371 17.112 1.00 69.56 102 PRO A N 1
ATOM 769 C CA . PRO A 1 102 ? -1.069 -20.230 18.341 1.00 69.56 102 PRO A CA 1
ATOM 770 C C . PRO A 1 102 ? -1.581 -21.597 18.804 1.00 69.56 102 PRO A C 1
ATOM 772 O O . PRO A 1 102 ? -2.057 -22.403 17.999 1.00 69.56 102 PRO A O 1
ATOM 775 N N . SER A 1 103 ? -1.510 -21.847 20.114 1.00 73.75 103 SER A N 1
ATOM 776 C CA . SER A 1 103 ? -2.012 -23.077 20.746 1.00 73.75 103 SER A CA 1
ATOM 777 C C . SER A 1 103 ? -3.530 -23.244 20.593 1.00 73.75 103 SER A C 1
ATOM 779 O O . SER A 1 103 ? -4.073 -24.341 20.745 1.00 73.75 103 SER A O 1
ATOM 781 N N . VAL A 1 104 ? -4.225 -22.151 20.274 1.00 69.12 104 VAL A N 1
ATOM 782 C CA . VAL A 1 104 ? -5.669 -22.107 20.074 1.00 69.12 104 VAL A CA 1
ATOM 783 C C . VAL A 1 104 ? -6.006 -22.613 18.671 1.00 69.12 104 VAL A C 1
ATOM 785 O O . VAL A 1 104 ? -5.702 -21.972 17.671 1.00 69.12 104 VAL A O 1
ATOM 788 N N . LYS A 1 105 ? -6.709 -23.747 18.593 1.00 68.50 105 LYS A N 1
ATOM 789 C CA . LYS A 1 105 ? -7.112 -24.414 17.338 1.00 68.50 105 LYS A CA 1
ATOM 790 C C . LYS A 1 105 ? -8.236 -23.709 16.563 1.00 68.50 105 LYS A C 1
ATOM 792 O O . LYS A 1 105 ? -8.876 -24.337 15.722 1.00 68.50 105 LYS A O 1
ATOM 797 N N . ARG A 1 106 ? -8.544 -22.442 16.860 1.00 79.44 106 ARG A N 1
ATOM 798 C CA . ARG A 1 106 ? -9.581 -21.709 16.126 1.00 79.44 106 ARG A CA 1
ATOM 799 C C . ARG A 1 106 ? -8.926 -21.000 14.939 1.00 79.44 106 ARG A C 1
ATOM 801 O O . ARG A 1 106 ? -8.182 -20.051 15.176 1.00 79.44 106 ARG A O 1
ATOM 808 N N . PRO A 1 107 ? -9.191 -21.421 13.693 1.00 80.62 107 PRO A N 1
ATOM 809 C CA . PRO A 1 107 ? -8.669 -20.714 12.534 1.00 80.62 107 PRO A CA 1
ATOM 810 C C . PRO A 1 107 ? -9.258 -19.300 12.485 1.00 80.62 107 PRO A C 1
ATOM 812 O O . PRO A 1 107 ? -10.456 -19.109 12.710 1.00 80.62 107 PRO A O 1
ATOM 815 N N . VAL A 1 108 ? -8.407 -18.317 12.199 1.00 83.50 108 VAL A N 1
ATOM 816 C CA . VAL A 1 108 ? -8.813 -16.936 11.924 1.00 83.50 108 VAL A CA 1
ATOM 817 C C . VAL A 1 108 ? -8.733 -16.746 10.411 1.00 83.50 108 VAL A C 1
ATOM 819 O O . VAL A 1 108 ? -7.633 -16.825 9.864 1.00 83.50 108 VAL A O 1
ATOM 822 N N . PRO A 1 109 ? -9.863 -16.565 9.708 1.00 88.56 109 PRO A N 1
ATOM 823 C CA . PRO A 1 109 ? -9.832 -16.394 8.265 1.00 88.56 109 PRO A CA 1
ATOM 824 C C . PRO A 1 109 ? -9.269 -15.019 7.900 1.00 88.56 109 PRO A C 1
ATOM 826 O O . PRO A 1 109 ? -9.639 -14.008 8.498 1.00 88.56 109 PRO A O 1
ATOM 829 N N . VAL A 1 110 ? -8.427 -14.981 6.868 1.00 90.75 110 VAL A N 1
ATOM 830 C CA . VAL A 1 110 ? -8.082 -13.735 6.179 1.00 90.75 110 VAL A CA 1
ATOM 831 C C . VAL A 1 110 ? -9.225 -13.424 5.220 1.00 90.75 110 VAL A C 1
ATOM 833 O O . VAL A 1 110 ? -9.433 -14.139 4.244 1.00 90.75 110 VAL A O 1
ATOM 836 N N . THR A 1 111 ? -10.014 -12.400 5.534 1.00 92.75 111 THR A N 1
ATOM 837 C CA . THR A 1 111 ? -11.214 -12.044 4.757 1.00 92.75 111 THR A CA 1
ATOM 838 C C . THR A 1 111 ? -10.932 -11.052 3.638 1.00 92.75 111 THR A C 1
ATOM 840 O O . THR A 1 111 ? -11.697 -10.982 2.683 1.00 92.75 111 THR A O 1
ATOM 843 N N . SER A 1 112 ? -9.856 -10.277 3.756 1.00 93.62 112 SER A N 1
ATOM 844 C CA . SER A 1 112 ? -9.455 -9.263 2.788 1.00 93.62 112 SER A CA 1
ATOM 845 C C . SER A 1 112 ? -7.982 -8.912 2.975 1.00 93.62 112 SER A C 1
ATOM 847 O O . SER A 1 112 ? -7.449 -9.036 4.079 1.00 93.62 112 SER A O 1
ATOM 849 N N . LEU A 1 113 ? -7.345 -8.466 1.895 1.00 92.25 113 LEU A N 1
ATOM 850 C CA . LEU A 1 113 ? -5.953 -8.036 1.848 1.00 92.25 113 LEU A CA 1
ATOM 851 C C . LEU A 1 113 ? -5.850 -6.808 0.941 1.00 92.25 113 LEU A C 1
ATOM 853 O O . LEU A 1 113 ? -6.451 -6.770 -0.131 1.00 92.25 113 LEU A O 1
ATOM 857 N N . SER A 1 114 ? -5.067 -5.827 1.369 1.00 93.50 114 SER A N 1
ATOM 858 C CA . SER A 1 114 ? -4.625 -4.711 0.540 1.00 93.50 114 SER A CA 1
ATOM 859 C C . SER A 1 114 ? -3.173 -4.434 0.871 1.00 93.50 114 SER A C 1
ATOM 861 O O . SER A 1 114 ? -2.758 -4.570 2.022 1.00 93.50 114 SER A O 1
ATOM 863 N N . GLU A 1 115 ? -2.414 -4.025 -0.132 1.00 90.94 115 GLU A N 1
ATOM 864 C CA . GLU A 1 115 ? -0.971 -3.893 -0.025 1.00 90.94 115 GLU A CA 1
ATOM 865 C C . GLU A 1 115 ? -0.455 -2.842 -1.002 1.00 90.94 115 GLU A C 1
ATOM 867 O O . GLU A 1 115 ? -1.107 -2.541 -1.999 1.00 90.94 115 GLU A O 1
ATOM 872 N N . ARG A 1 116 ? 0.702 -2.263 -0.683 1.00 92.12 116 ARG A N 1
ATOM 873 C CA . ARG A 1 116 ? 1.448 -1.359 -1.557 1.00 92.12 116 ARG A CA 1
ATOM 874 C C . ARG A 1 116 ? 2.925 -1.690 -1.432 1.00 92.12 116 ARG A C 1
ATOM 876 O O . ARG A 1 116 ? 3.502 -1.564 -0.355 1.00 92.12 116 ARG A O 1
ATOM 883 N N . TYR A 1 117 ? 3.511 -2.117 -2.537 1.00 91.12 117 TYR A N 1
ATOM 884 C CA . TYR A 1 117 ? 4.911 -2.486 -2.676 1.00 91.12 117 TYR A CA 1
ATOM 885 C C . TYR A 1 117 ? 5.622 -1.521 -3.627 1.00 91.12 117 TYR A C 1
ATOM 887 O O . TYR A 1 117 ? 5.073 -0.487 -4.022 1.00 91.12 117 TYR A O 1
ATOM 895 N N . ALA A 1 118 ? 6.885 -1.811 -3.932 1.00 90.38 118 ALA A N 1
ATOM 896 C CA . ALA A 1 118 ? 7.641 -1.022 -4.887 1.00 90.38 118 ALA A CA 1
ATOM 897 C C . ALA A 1 118 ? 7.058 -1.156 -6.304 1.00 90.38 118 ALA A C 1
ATOM 899 O O . ALA A 1 118 ? 6.375 -2.133 -6.614 1.00 90.38 118 ALA A O 1
ATOM 900 N N . PHE A 1 119 ? 7.361 -0.184 -7.167 1.00 84.88 119 PHE A N 1
ATOM 901 C CA . PHE A 1 119 ? 7.040 -0.243 -8.599 1.00 84.88 119 PHE A CA 1
ATOM 902 C C . PHE A 1 119 ? 5.527 -0.351 -8.901 1.00 84.88 119 PHE A C 1
ATOM 904 O O . PHE A 1 119 ? 5.081 -1.181 -9.692 1.00 84.88 119 PHE A O 1
ATOM 911 N N . GLY A 1 120 ? 4.709 0.466 -8.233 1.00 86.00 120 GLY A N 1
ATOM 912 C CA . GLY A 1 120 ? 3.262 0.535 -8.479 1.00 86.00 120 GLY A CA 1
ATOM 913 C C . GLY A 1 120 ? 2.475 -0.748 -8.184 1.00 86.00 120 GLY A C 1
ATOM 914 O O . GLY A 1 120 ? 1.358 -0.917 -8.680 1.00 86.00 120 GLY A O 1
ATOM 915 N N . VAL A 1 121 ? 3.041 -1.673 -7.406 1.00 89.88 121 VAL A N 1
ATOM 916 C CA . VAL A 1 121 ? 2.358 -2.897 -6.979 1.00 89.88 121 VAL A CA 1
ATOM 917 C C . VAL A 1 121 ? 1.431 -2.565 -5.809 1.00 89.88 121 VAL A C 1
ATOM 919 O O . VAL A 1 121 ? 1.801 -2.671 -4.646 1.00 89.88 121 VAL A O 1
ATOM 922 N N . ASP A 1 122 ? 0.224 -2.116 -6.125 1.00 88.31 122 ASP A N 1
ATOM 923 C CA . ASP A 1 122 ? -0.797 -1.631 -5.183 1.00 88.31 122 ASP A CA 1
ATOM 924 C C . ASP A 1 122 ? -2.054 -2.520 -5.122 1.00 88.31 122 ASP A C 1
ATOM 926 O O . ASP A 1 122 ? -3.068 -2.152 -4.529 1.00 88.31 122 ASP A O 1
ATOM 930 N N . GLU A 1 123 ? -1.992 -3.705 -5.734 1.00 84.81 123 GLU A N 1
ATOM 931 C CA . GLU A 1 123 ? -3.081 -4.678 -5.767 1.00 84.81 123 GLU A CA 1
ATOM 932 C C . GLU A 1 123 ? -2.549 -6.109 -5.567 1.00 84.81 123 GLU A C 1
ATOM 934 O O . GLU A 1 123 ? -1.510 -6.450 -6.143 1.00 84.81 123 GLU A O 1
ATOM 939 N N . PRO A 1 124 ? -3.296 -6.995 -4.875 1.00 83.00 124 PRO A N 1
ATOM 940 C CA . PRO A 1 124 ? -2.864 -8.371 -4.601 1.00 83.00 124 PRO A CA 1
ATOM 941 C C . PRO A 1 124 ? -2.439 -9.183 -5.825 1.00 83.00 124 PRO A C 1
ATOM 943 O O . PRO A 1 124 ? -1.490 -9.969 -5.796 1.00 83.00 124 PRO A O 1
ATOM 946 N N . TRP A 1 125 ? -3.133 -8.996 -6.948 1.00 81.75 125 TRP A N 1
ATOM 947 C CA . TRP A 1 125 ? -2.756 -9.691 -8.172 1.00 81.75 125 TRP A CA 1
ATOM 948 C C . TRP A 1 125 ? -1.442 -9.143 -8.735 1.00 81.75 125 TRP A C 1
ATOM 950 O O . TRP A 1 125 ? -0.653 -9.935 -9.245 1.00 81.75 125 TRP A O 1
ATOM 960 N N . LYS A 1 126 ? -1.157 -7.838 -8.626 1.00 87.12 126 LYS A N 1
ATOM 961 C CA . LYS A 1 126 ? 0.102 -7.260 -9.118 1.00 87.12 126 LYS A CA 1
ATOM 962 C C . LYS A 1 126 ? 1.290 -7.849 -8.371 1.00 87.12 126 LYS A C 1
ATOM 964 O O . LYS A 1 126 ? 2.269 -8.193 -9.024 1.00 87.12 126 LYS A O 1
ATOM 969 N N . LEU A 1 127 ? 1.174 -8.069 -7.058 1.00 86.88 127 LEU A N 1
ATOM 970 C CA . LEU A 1 127 ? 2.221 -8.738 -6.281 1.00 86.88 127 LEU A CA 1
ATOM 971 C C . LEU A 1 127 ? 2.488 -10.140 -6.827 1.00 86.88 127 LEU A C 1
ATOM 973 O O . LEU A 1 127 ? 3.628 -10.484 -7.143 1.00 86.88 127 LEU A O 1
ATOM 977 N N . TRP A 1 128 ? 1.428 -10.937 -6.978 1.00 83.38 128 TRP A N 1
ATOM 978 C CA . TRP A 1 128 ? 1.554 -12.308 -7.467 1.00 83.38 128 TRP A CA 1
ATOM 979 C C . TRP A 1 128 ? 2.188 -12.374 -8.860 1.00 83.38 128 TRP A C 1
ATOM 981 O O . TRP A 1 128 ? 3.014 -13.243 -9.134 1.00 83.38 128 TRP A O 1
ATOM 991 N N . HIS A 1 129 ? 1.835 -11.446 -9.747 1.00 81.00 129 HIS A N 1
ATOM 992 C CA . HIS A 1 129 ? 2.367 -11.433 -11.106 1.00 81.00 129 HIS A CA 1
ATOM 993 C C . HIS A 1 129 ? 3.801 -10.909 -11.161 1.00 81.00 129 HIS A C 1
ATOM 995 O O . HIS A 1 129 ? 4.650 -11.567 -11.760 1.00 81.00 129 HIS A O 1
ATOM 1001 N N . ALA A 1 130 ? 4.075 -9.767 -10.529 1.00 81.56 130 ALA A N 1
ATOM 1002 C CA . ALA A 1 130 ? 5.386 -9.131 -10.556 1.00 81.56 130 ALA A CA 1
ATOM 1003 C C . ALA A 1 130 ? 6.429 -9.976 -9.817 1.00 81.56 130 ALA A C 1
ATOM 1005 O O . ALA A 1 130 ? 7.431 -10.378 -10.402 1.00 81.56 130 ALA A O 1
ATOM 1006 N N . TYR A 1 131 ? 6.172 -10.315 -8.555 1.00 80.62 131 TYR A N 1
ATOM 1007 C CA . TYR A 1 131 ? 7.175 -10.961 -7.715 1.00 80.62 131 TYR A CA 1
ATOM 1008 C C . TYR A 1 131 ? 7.141 -12.482 -7.842 1.00 80.62 131 TYR A C 1
ATOM 1010 O O . TYR A 1 131 ? 8.159 -13.096 -8.146 1.00 80.62 131 TYR A O 1
ATOM 1018 N N . ALA A 1 132 ? 5.975 -13.107 -7.650 1.00 77.25 132 ALA A N 1
ATOM 1019 C CA . ALA A 1 132 ? 5.913 -14.566 -7.542 1.00 77.25 132 ALA A CA 1
ATOM 1020 C C . ALA A 1 132 ? 5.981 -15.287 -8.897 1.00 77.25 132 ALA A C 1
ATOM 1022 O O . ALA A 1 132 ? 6.520 -16.390 -8.981 1.00 77.25 132 ALA A O 1
ATOM 1023 N N . LYS A 1 133 ? 5.414 -14.701 -9.960 1.00 74.94 133 LYS A N 1
ATOM 1024 C CA . LYS A 1 133 ? 5.404 -15.318 -11.296 1.00 74.94 133 LYS A CA 1
ATOM 1025 C C . LYS A 1 133 ? 6.542 -14.845 -12.184 1.00 74.94 133 LYS A C 1
ATOM 1027 O O . LYS A 1 133 ? 7.187 -15.687 -12.803 1.00 74.94 133 LYS A O 1
ATOM 1032 N N . ALA A 1 134 ? 6.748 -13.536 -12.292 1.00 79.69 134 ALA A N 1
ATOM 1033 C CA . ALA A 1 134 ? 7.757 -12.978 -13.186 1.00 79.69 134 ALA A CA 1
ATOM 1034 C C . ALA A 1 134 ? 9.155 -12.911 -12.551 1.00 79.69 134 ALA A C 1
ATOM 1036 O O . A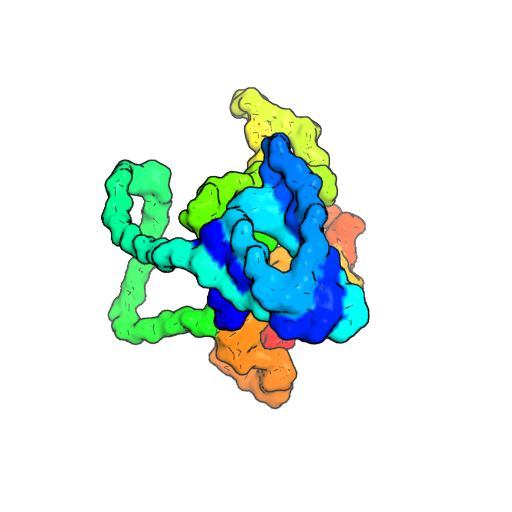LA A 1 134 ? 10.129 -12.824 -13.292 1.00 79.69 134 ALA A O 1
ATOM 1037 N N . GLY A 1 135 ? 9.266 -12.971 -11.216 1.00 81.94 135 GLY A N 1
ATOM 1038 C CA . GLY A 1 135 ? 10.549 -12.818 -10.523 1.00 81.94 135 GLY A CA 1
ATOM 1039 C C . GLY A 1 135 ? 11.155 -11.430 -10.732 1.00 81.94 135 GLY A C 1
ATOM 1040 O O . GLY A 1 135 ? 12.363 -11.304 -10.912 1.00 81.94 135 GLY A O 1
ATOM 1041 N N . TRP A 1 136 ? 10.310 -10.400 -10.799 1.00 81.94 136 TRP A N 1
ATOM 1042 C CA . TRP A 1 136 ? 10.728 -9.054 -11.164 1.00 81.94 136 TRP A CA 1
ATOM 1043 C C . TRP A 1 136 ? 11.596 -8.424 -10.070 1.00 81.94 136 TRP A C 1
ATOM 1045 O O . TRP A 1 136 ? 11.166 -8.281 -8.925 1.00 81.94 136 TRP A O 1
ATOM 1055 N N . ASP A 1 137 ? 12.805 -8.006 -10.445 1.00 87.19 137 ASP A N 1
ATOM 1056 C CA . ASP A 1 137 ? 13.624 -7.099 -9.648 1.00 87.19 137 ASP A CA 1
ATOM 1057 C C . ASP A 1 137 ? 13.065 -5.669 -9.717 1.00 87.19 137 ASP A C 1
ATOM 1059 O O . ASP A 1 137 ? 13.072 -5.026 -10.770 1.00 87.19 137 ASP A O 1
ATOM 1063 N N . THR A 1 138 ? 12.558 -5.184 -8.583 1.00 88.00 138 THR A N 1
ATOM 1064 C CA . THR A 1 138 ? 12.004 -3.830 -8.443 1.00 88.00 138 THR A CA 1
ATOM 1065 C C . THR A 1 138 ? 13.002 -2.830 -7.861 1.00 88.00 138 THR A C 1
ATOM 1067 O O . THR A 1 138 ? 12.604 -1.716 -7.513 1.00 88.00 138 THR A O 1
ATOM 1070 N N . ALA A 1 139 ? 14.271 -3.210 -7.687 1.00 90.88 139 ALA A N 1
ATOM 1071 C CA . ALA A 1 139 ? 15.295 -2.297 -7.206 1.00 90.88 139 ALA A CA 1
ATOM 1072 C C . ALA A 1 139 ? 15.595 -1.238 -8.273 1.00 90.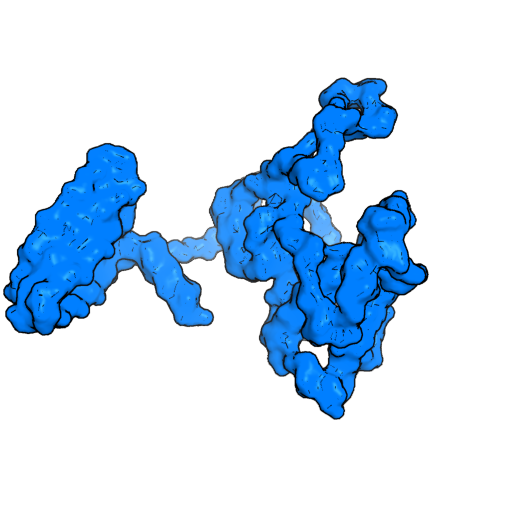88 139 ALA A C 1
ATOM 1074 O O . ALA A 1 139 ? 16.037 -1.530 -9.383 1.00 90.88 139 ALA A O 1
ATOM 1075 N N . ILE A 1 140 ? 15.370 0.021 -7.917 1.00 91.44 140 ILE A N 1
ATOM 1076 C CA . ILE A 1 140 ? 15.704 1.173 -8.753 1.00 91.44 140 ILE A CA 1
ATOM 1077 C C . ILE A 1 140 ? 16.715 2.043 -8.028 1.00 91.44 140 ILE A C 1
ATOM 1079 O O . ILE A 1 140 ? 16.829 1.990 -6.800 1.00 91.44 140 ILE A O 1
ATOM 1083 N N . LYS A 1 141 ? 17.435 2.876 -8.783 1.00 92.62 141 LYS A N 1
ATOM 1084 C CA . LYS A 1 141 ? 18.240 3.935 -8.180 1.00 92.62 141 LYS A CA 1
ATOM 1085 C C . LYS A 1 141 ? 17.335 4.817 -7.315 1.00 92.62 141 LYS A C 1
ATOM 1087 O O . LYS A 1 141 ? 16.200 5.094 -7.709 1.00 92.62 141 LYS A O 1
ATOM 1092 N N . HIS A 1 142 ? 17.822 5.242 -6.150 1.00 92.62 142 HIS A N 1
ATOM 1093 C CA . HIS A 1 142 ? 17.068 6.108 -5.245 1.00 92.62 142 HIS A CA 1
ATOM 1094 C C . HIS A 1 142 ? 16.481 7.304 -6.019 1.00 92.62 142 HIS A C 1
ATOM 1096 O O . HIS A 1 142 ? 17.233 8.001 -6.709 1.00 92.62 142 HIS A O 1
ATOM 1102 N N . PRO A 1 143 ? 15.158 7.551 -5.955 1.00 89.94 143 PRO A N 1
ATOM 1103 C CA . PRO A 1 143 ? 14.560 8.621 -6.735 1.00 89.94 143 PRO A CA 1
ATOM 1104 C C . PRO A 1 143 ? 15.089 9.980 -6.281 1.00 89.94 143 PRO A C 1
ATOM 1106 O O . PRO A 1 143 ? 15.029 10.308 -5.095 1.00 89.94 143 PRO A O 1
ATOM 1109 N N . PHE A 1 144 ? 15.530 10.802 -7.235 1.00 89.25 144 PHE A N 1
ATOM 1110 C CA . PHE A 1 144 ? 16.053 12.142 -6.955 1.00 89.25 144 PHE A CA 1
ATOM 1111 C C . PHE A 1 144 ? 15.022 13.036 -6.244 1.00 89.25 144 PHE A C 1
ATOM 1113 O O . PHE A 1 144 ? 15.388 13.914 -5.469 1.00 89.25 144 PHE A O 1
ATOM 1120 N N . GLN A 1 145 ? 13.719 12.787 -6.449 1.00 85.94 145 GLN A N 1
ATOM 1121 C CA . GLN A 1 145 ? 12.658 13.496 -5.723 1.00 85.94 145 GLN A CA 1
ATOM 1122 C C . GLN A 1 145 ? 12.655 13.210 -4.210 1.00 85.94 145 GLN A C 1
ATOM 1124 O O . GLN A 1 145 ? 12.011 13.946 -3.465 1.00 85.94 145 GLN A O 1
ATOM 1129 N N . ARG A 1 146 ? 13.326 12.147 -3.744 1.00 86.69 146 ARG A N 1
ATOM 1130 C CA . ARG A 1 146 ? 13.470 11.837 -2.315 1.00 86.69 146 ARG A CA 1
ATOM 1131 C C . ARG A 1 146 ? 14.696 12.532 -1.736 1.00 86.69 146 ARG A C 1
ATOM 1133 O O . ARG A 1 146 ? 14.564 13.293 -0.783 1.00 86.69 146 ARG A O 1
ATOM 1140 N N . TRP A 1 147 ? 15.863 12.266 -2.314 1.00 86.94 147 TRP A N 1
ATOM 1141 C CA . TRP A 1 147 ? 17.118 12.958 -2.029 1.00 86.94 147 TRP A CA 1
ATOM 1142 C C . TRP A 1 147 ? 18.119 12.698 -3.158 1.00 86.94 147 TRP A C 1
ATOM 1144 O O . TRP A 1 147 ? 17.993 11.730 -3.908 1.00 86.94 147 TRP A O 1
ATOM 1154 N N . ASP A 1 148 ? 19.140 13.547 -3.252 1.00 90.81 148 ASP A N 1
ATOM 1155 C CA . ASP A 1 148 ? 20.292 13.290 -4.111 1.00 90.81 148 ASP A CA 1
ATOM 1156 C C . ASP A 1 148 ? 21.148 12.183 -3.480 1.00 90.81 148 ASP A C 1
ATOM 1158 O O . ASP A 1 148 ? 21.801 12.400 -2.460 1.00 90.81 148 ASP A O 1
ATOM 1162 N N . CYS A 1 149 ? 21.102 10.968 -4.030 1.00 91.12 149 CYS A N 1
ATOM 1163 C CA . CYS A 1 149 ? 21.886 9.848 -3.514 1.00 91.12 149 CYS A CA 1
ATOM 1164 C C . CYS A 1 149 ? 23.343 9.859 -3.981 1.00 91.12 149 CYS A C 1
ATOM 1166 O O . CYS A 1 149 ? 24.170 9.208 -3.341 1.00 91.12 149 CYS A O 1
ATOM 1168 N N . ASP A 1 150 ? 23.671 10.586 -5.054 1.00 90.69 150 ASP A N 1
ATOM 1169 C CA . ASP A 1 150 ? 25.007 10.559 -5.660 1.00 90.69 150 ASP A CA 1
ATOM 1170 C C . ASP A 1 150 ? 26.043 11.175 -4.719 1.00 90.69 150 ASP A C 1
ATOM 1172 O O . ASP A 1 150 ? 27.162 10.679 -4.597 1.00 90.69 150 ASP A O 1
ATOM 1176 N N . ILE A 1 151 ? 25.639 12.184 -3.944 1.00 91.44 151 ILE A N 1
ATOM 1177 C CA . ILE A 1 151 ? 26.484 12.784 -2.906 1.00 91.44 151 ILE A CA 1
ATOM 1178 C C . ILE A 1 151 ? 26.703 11.875 -1.689 1.00 91.44 151 ILE A C 1
ATOM 1180 O O . ILE A 1 151 ? 27.577 12.176 -0.875 1.00 91.44 151 ILE A O 1
ATOM 1184 N N . TYR A 1 152 ? 25.949 10.781 -1.537 1.00 88.94 152 TYR A N 1
ATOM 1185 C CA . TYR A 1 152 ? 26.059 9.849 -0.407 1.00 88.94 152 TYR A CA 1
ATOM 1186 C C . TYR A 1 152 ? 26.586 8.471 -0.804 1.00 88.94 152 TYR A C 1
ATOM 1188 O O . TYR A 1 152 ? 26.825 7.657 0.081 1.00 88.94 152 TYR A O 1
ATOM 1196 N N . TYR A 1 153 ? 26.781 8.196 -2.089 1.00 90.06 153 TYR A N 1
ATOM 1197 C CA . TYR A 1 153 ? 27.272 6.904 -2.547 1.00 90.06 153 TYR A CA 1
ATOM 1198 C C . TYR A 1 153 ? 28.794 6.789 -2.369 1.00 90.06 153 TYR A C 1
ATOM 1200 O O . TYR A 1 153 ? 29.534 7.678 -2.789 1.00 90.06 153 TYR A O 1
ATOM 1208 N N . GLU A 1 154 ? 29.252 5.702 -1.748 1.00 88.75 154 GLU A N 1
ATOM 1209 C CA . GLU A 1 154 ? 30.664 5.303 -1.681 1.00 88.75 154 GLU A CA 1
ATOM 1210 C C . GLU A 1 154 ? 30.746 3.774 -1.676 1.00 88.75 154 GLU A C 1
ATOM 1212 O O . GLU A 1 154 ? 30.237 3.133 -0.759 1.00 88.75 154 GLU A O 1
ATOM 1217 N N . TRP A 1 155 ? 31.351 3.191 -2.714 1.00 84.19 155 TRP A N 1
ATOM 1218 C CA . TRP A 1 155 ? 31.469 1.735 -2.856 1.00 84.19 155 TRP A CA 1
ATOM 1219 C C . TRP A 1 155 ? 32.534 1.153 -1.921 1.00 84.19 155 TRP A C 1
ATOM 1221 O O . TRP A 1 155 ? 32.444 -0.015 -1.537 1.00 84.19 155 TRP A O 1
ATOM 1231 N N . ASP A 1 156 ? 33.538 1.953 -1.555 1.00 82.62 156 ASP A N 1
ATOM 1232 C CA . ASP A 1 156 ? 34.584 1.542 -0.627 1.00 82.62 156 ASP A CA 1
ATOM 1233 C C . ASP A 1 156 ? 34.018 1.358 0.794 1.00 82.62 156 ASP A C 1
ATOM 1235 O O . ASP A 1 156 ? 33.678 2.315 1.496 1.00 82.62 156 ASP A O 1
ATOM 1239 N N . ALA A 1 157 ? 33.925 0.097 1.226 1.00 69.06 157 ALA A N 1
ATOM 1240 C CA . ALA A 1 157 ? 33.385 -0.287 2.528 1.00 69.06 157 ALA A CA 1
ATOM 1241 C C . ALA A 1 157 ? 34.190 0.286 3.712 1.00 69.06 157 ALA A C 1
ATOM 1243 O O . ALA A 1 157 ? 33.637 0.436 4.809 1.00 69.06 157 ALA A O 1
ATOM 1244 N N . ASP A 1 158 ? 35.451 0.668 3.485 1.00 75.88 158 ASP A N 1
ATOM 1245 C CA . ASP A 1 158 ? 36.319 1.267 4.501 1.00 75.88 158 ASP A CA 1
ATOM 1246 C C . ASP A 1 158 ? 36.052 2.779 4.689 1.00 75.88 158 ASP A C 1
ATOM 1248 O O . ASP A 1 158 ? 36.517 3.379 5.662 1.00 75.88 158 ASP A O 1
ATOM 1252 N N . GLN A 1 159 ? 35.247 3.403 3.813 1.00 68.75 159 GLN A N 1
ATOM 1253 C CA . GLN A 1 159 ? 34.930 4.842 3.811 1.00 68.75 159 GLN A CA 1
ATOM 1254 C C . GLN A 1 159 ? 33.424 5.138 3.971 1.00 68.75 159 GLN A C 1
ATOM 1256 O O . GLN A 1 159 ? 32.869 6.055 3.369 1.00 68.75 159 GLN A O 1
ATOM 1261 N N . THR A 1 160 ? 32.736 4.386 4.832 1.00 66.94 160 THR A N 1
ATOM 1262 C CA . THR A 1 160 ? 31.262 4.421 4.944 1.00 66.94 160 THR A CA 1
ATOM 1263 C C . THR A 1 160 ? 30.688 5.448 5.934 1.00 66.94 160 THR A C 1
ATOM 1265 O O . THR A 1 160 ? 29.469 5.541 6.084 1.00 66.94 160 THR A O 1
ATOM 1268 N N . SER A 1 161 ? 31.507 6.266 6.609 1.00 82.06 161 SER A N 1
ATOM 1269 C CA . SER A 1 161 ? 30.991 7.250 7.581 1.00 82.06 161 SER A CA 1
ATOM 1270 C C . SER A 1 161 ? 30.117 8.314 6.900 1.00 82.06 161 SER A C 1
ATOM 1272 O O . SER A 1 161 ? 30.610 9.182 6.182 1.00 82.06 161 SER A O 1
ATOM 1274 N N . GLY A 1 162 ? 28.799 8.240 7.117 1.00 83.56 162 GLY A N 1
ATOM 1275 C CA . GLY A 1 162 ? 27.813 9.123 6.482 1.00 83.56 162 GLY A CA 1
ATOM 1276 C C . GLY A 1 162 ? 27.564 8.840 4.993 1.00 83.56 162 GLY A C 1
ATOM 1277 O O . GLY A 1 162 ? 26.958 9.673 4.317 1.00 83.56 162 GLY A O 1
ATOM 1278 N N . LYS A 1 163 ? 28.028 7.694 4.480 1.00 88.88 163 LYS A N 1
ATOM 1279 C CA . LYS A 1 163 ? 27.868 7.246 3.090 1.00 88.88 163 LYS A CA 1
ATOM 1280 C C . LYS A 1 163 ? 27.142 5.900 3.030 1.00 88.88 163 LYS A C 1
ATOM 1282 O O . LYS A 1 163 ? 27.033 5.190 4.025 1.00 88.88 163 LYS A O 1
ATOM 1287 N N . SER A 1 164 ? 26.636 5.552 1.855 1.00 88.62 164 SER A N 1
ATOM 1288 C CA . SER A 1 164 ? 25.983 4.282 1.559 1.00 88.62 164 SER A CA 1
ATOM 1289 C C . SER A 1 164 ? 26.744 3.557 0.454 1.00 88.62 164 SER A C 1
ATOM 1291 O O . SER A 1 164 ? 27.027 4.143 -0.589 1.00 88.62 164 SER A O 1
ATOM 1293 N N . TYR A 1 165 ? 26.992 2.262 0.649 1.00 88.81 165 TYR A N 1
ATOM 1294 C CA . TYR A 1 165 ? 27.565 1.382 -0.376 1.00 88.81 165 TYR A CA 1
ATOM 1295 C C . TYR A 1 165 ? 26.547 0.955 -1.441 1.00 88.81 165 TYR A C 1
ATOM 1297 O O . TYR A 1 165 ? 26.908 0.344 -2.444 1.00 88.81 165 TYR A O 1
ATOM 1305 N N . THR A 1 166 ? 25.265 1.275 -1.239 1.00 89.81 166 THR A N 1
ATOM 1306 C CA . THR A 1 166 ? 24.201 1.063 -2.223 1.00 89.81 166 THR A CA 1
ATOM 1307 C C . THR A 1 166 ? 23.477 2.363 -2.549 1.00 89.81 166 THR A C 1
ATOM 1309 O O . THR A 1 166 ? 23.248 3.219 -1.694 1.00 89.81 166 THR A O 1
ATOM 1312 N N . GLN A 1 167 ? 23.085 2.488 -3.809 1.00 91.56 167 GLN A N 1
ATOM 1313 C CA . GLN A 1 167 ? 22.222 3.553 -4.319 1.00 91.56 167 GLN A CA 1
ATOM 1314 C C . GLN A 1 167 ? 20.930 2.996 -4.931 1.00 91.56 167 GLN A C 1
ATOM 1316 O O . GLN A 1 167 ? 20.209 3.735 -5.597 1.00 91.56 167 GLN A O 1
ATOM 1321 N N . HIS A 1 168 ? 20.662 1.699 -4.740 1.00 92.94 168 HIS A N 1
ATOM 1322 C CA . HIS A 1 168 ? 19.482 1.016 -5.257 1.00 92.94 168 HIS A CA 1
ATOM 1323 C C . HIS A 1 168 ? 18.623 0.466 -4.118 1.00 92.94 168 HIS A C 1
ATOM 1325 O O . HIS A 1 168 ? 19.144 -0.053 -3.128 1.00 92.94 168 HIS A O 1
ATOM 1331 N N . GLY A 1 169 ? 17.305 0.544 -4.289 1.00 92.12 169 GLY A N 1
ATOM 1332 C CA . GLY A 1 169 ? 16.325 0.039 -3.334 1.00 92.12 169 GLY A CA 1
ATOM 1333 C C . GLY A 1 169 ? 14.922 -0.046 -3.932 1.00 92.12 169 GLY A C 1
ATOM 1334 O O . GLY A 1 169 ? 14.680 0.397 -5.055 1.00 92.12 169 GLY A O 1
ATOM 1335 N N . GLY A 1 170 ? 13.991 -0.630 -3.178 1.00 91.50 170 GLY A N 1
ATOM 1336 C CA . GLY A 1 170 ? 12.573 -0.650 -3.531 1.00 91.50 170 GLY A CA 1
ATOM 1337 C C . GLY A 1 170 ? 11.866 0.606 -3.024 1.00 91.50 170 GLY A C 1
ATOM 1338 O O . GLY A 1 170 ? 11.943 0.919 -1.838 1.00 91.50 170 GLY A O 1
ATOM 1339 N N . PHE A 1 171 ? 11.157 1.309 -3.907 1.00 90.88 171 PHE A N 1
ATOM 1340 C CA . PHE A 1 171 ? 10.414 2.522 -3.564 1.00 90.88 171 PHE A CA 1
ATOM 1341 C C . PHE A 1 171 ? 8.957 2.395 -3.979 1.00 90.88 171 PHE A C 1
ATOM 1343 O O . PHE A 1 171 ? 8.659 2.033 -5.116 1.00 90.88 171 PHE A O 1
ATOM 1350 N N . SER A 1 172 ? 8.055 2.721 -3.055 1.00 88.75 172 SER A N 1
ATOM 1351 C CA . SER A 1 172 ? 6.640 2.901 -3.369 1.00 88.75 172 SER A CA 1
ATOM 1352 C C . SER A 1 172 ? 6.412 4.252 -4.038 1.00 88.75 172 SER A C 1
ATOM 1354 O O . SER A 1 172 ? 6.933 5.285 -3.591 1.00 88.75 172 SER A O 1
ATOM 1356 N N . ASP A 1 173 ? 5.592 4.225 -5.081 1.00 84.94 173 ASP A N 1
ATOM 1357 C CA . ASP A 1 173 ? 5.171 5.404 -5.828 1.00 84.94 173 ASP A CA 1
ATOM 1358 C C . ASP A 1 173 ? 4.088 6.181 -5.076 1.00 84.94 173 ASP A C 1
ATOM 1360 O O . ASP A 1 173 ? 3.336 5.621 -4.275 1.00 84.94 173 ASP A O 1
ATOM 1364 N N . GLY A 1 174 ? 3.997 7.487 -5.337 1.00 84.94 174 GLY A N 1
ATOM 1365 C CA . GLY A 1 174 ? 2.892 8.309 -4.847 1.00 84.94 174 GLY A CA 1
ATOM 1366 C C . GLY A 1 174 ? 2.833 8.459 -3.326 1.00 84.94 174 GLY A C 1
ATOM 1367 O O . GLY A 1 174 ? 1.757 8.695 -2.784 1.00 84.94 174 GLY A O 1
ATOM 1368 N N . ILE A 1 175 ? 3.954 8.317 -2.609 1.00 88.31 175 ILE A N 1
ATOM 1369 C CA . ILE A 1 175 ? 3.975 8.403 -1.138 1.00 88.31 175 ILE A CA 1
ATOM 1370 C C . ILE A 1 175 ? 3.499 9.773 -0.623 1.00 88.31 175 ILE A C 1
ATOM 1372 O O . ILE A 1 175 ? 3.048 9.918 0.513 1.00 88.31 175 ILE A O 1
ATOM 1376 N N . GLU A 1 176 ? 3.653 10.793 -1.462 1.00 86.50 176 GLU A N 1
ATOM 1377 C CA . GLU A 1 176 ? 3.255 12.173 -1.247 1.00 86.50 176 GLU A CA 1
ATOM 1378 C C . GLU A 1 176 ? 1.750 12.390 -1.433 1.00 86.50 176 GLU A C 1
ATOM 1380 O O . GLU A 1 176 ? 1.210 13.359 -0.892 1.00 86.50 176 GLU A O 1
ATOM 1385 N N . LEU A 1 177 ? 1.075 11.487 -2.148 1.00 91.19 177 LEU A N 1
ATOM 1386 C CA . LEU A 1 177 ? -0.353 11.550 -2.429 1.00 91.19 177 LEU A CA 1
ATOM 1387 C C . LEU A 1 177 ? -1.151 11.028 -1.235 1.00 91.19 177 LEU A C 1
ATOM 1389 O O . LEU A 1 177 ? -0.771 10.055 -0.587 1.00 91.19 177 LEU A O 1
ATOM 1393 N N . PHE A 1 178 ? -2.256 11.709 -0.929 1.00 96.06 178 PHE A N 1
ATOM 1394 C CA . PHE A 1 178 ? -3.170 11.304 0.133 1.00 96.06 178 PHE A CA 1
ATOM 1395 C C . PHE A 1 178 ? -4.529 11.994 0.001 1.00 96.06 178 PHE A C 1
ATOM 1397 O O . PHE A 1 178 ? -4.595 13.229 -0.071 1.00 96.06 178 PHE A O 1
ATOM 1404 N N . ASP A 1 179 ? -5.619 11.226 0.036 1.00 96.50 179 ASP A N 1
ATOM 1405 C CA . ASP A 1 179 ? -6.975 11.793 0.070 1.00 96.50 179 ASP A CA 1
ATOM 1406 C C . ASP A 1 179 ? -7.353 12.261 1.485 1.00 96.50 179 ASP A C 1
ATOM 1408 O O . ASP A 1 179 ? -8.135 11.642 2.209 1.00 96.50 179 ASP A O 1
ATOM 1412 N N . CYS A 1 180 ? -6.797 13.401 1.896 1.00 96.38 180 CYS A N 1
ATOM 1413 C CA . CYS A 1 180 ? -7.039 13.960 3.228 1.00 96.38 180 CYS A CA 1
ATOM 1414 C C . CYS A 1 180 ? -8.525 14.218 3.530 1.00 96.38 180 CYS A C 1
ATOM 1416 O O . CYS A 1 180 ? -8.963 14.026 4.666 1.00 96.38 180 CYS A O 1
ATOM 1418 N N . ARG A 1 181 ? -9.321 14.588 2.517 1.00 96.56 181 ARG A N 1
ATOM 1419 C CA . ARG A 1 181 ? -10.753 14.876 2.684 1.00 96.56 181 ARG A CA 1
ATOM 1420 C C . ARG A 1 181 ? -11.532 13.612 2.993 1.00 96.56 181 ARG A C 1
ATOM 1422 O O . ARG A 1 181 ? -12.405 13.650 3.855 1.00 96.56 181 ARG A O 1
ATOM 1429 N N . PHE A 1 182 ? -11.193 12.497 2.348 1.00 97.50 182 PHE A N 1
ATOM 1430 C CA . PHE A 1 182 ? -11.816 11.215 2.655 1.00 97.50 182 PHE A CA 1
ATOM 1431 C C . PHE A 1 182 ? -11.640 10.819 4.126 1.00 97.50 182 PHE A C 1
ATOM 1433 O O . PHE A 1 182 ? -12.542 10.204 4.689 1.00 97.50 182 PHE A O 1
ATOM 1440 N N . PHE A 1 183 ? -10.537 11.195 4.781 1.00 96.88 183 PHE A N 1
ATOM 1441 C CA . PHE A 1 183 ? -10.266 10.884 6.193 1.00 96.88 183 PHE A CA 1
ATOM 1442 C C . PHE A 1 183 ? -10.647 11.997 7.181 1.00 96.88 183 PHE A C 1
ATOM 1444 O O . PHE A 1 183 ? -10.347 11.862 8.365 1.00 96.88 183 PHE A O 1
ATOM 1451 N N . ASP A 1 184 ? -11.327 13.054 6.723 1.00 95.50 184 ASP A N 1
ATOM 1452 C CA . ASP A 1 184 ? -11.663 14.243 7.525 1.00 95.50 184 ASP A CA 1
ATOM 1453 C C . ASP A 1 184 ? -10.423 14.941 8.123 1.00 95.50 184 ASP A C 1
ATOM 1455 O O . ASP A 1 184 ? -10.463 15.506 9.216 1.00 95.50 184 ASP A O 1
ATOM 1459 N N . ILE A 1 185 ? -9.305 14.908 7.393 1.00 94.88 185 ILE A N 1
ATOM 1460 C CA . ILE A 1 185 ? -8.035 15.536 7.767 1.00 94.88 185 ILE A CA 1
ATOM 1461 C C . ILE A 1 185 ? -7.854 16.816 6.950 1.00 94.88 185 ILE A C 1
ATOM 1463 O O . ILE A 1 185 ? -8.072 16.848 5.737 1.00 94.88 185 ILE A O 1
ATOM 1467 N N . SER A 1 186 ? -7.435 17.898 7.608 1.00 92.94 186 SER A N 1
ATOM 1468 C CA . SER A 1 186 ? -7.196 19.164 6.910 1.00 92.94 186 SER A CA 1
ATOM 1469 C C . SER A 1 186 ? -5.985 19.066 5.964 1.00 92.94 186 SER A C 1
ATOM 1471 O O . SER A 1 186 ? -5.005 18.401 6.303 1.00 92.94 186 SER A O 1
ATOM 1473 N N . PRO A 1 187 ? -5.971 19.773 4.816 1.00 91.06 187 PRO A N 1
ATOM 1474 C CA . PRO A 1 187 ? -4.803 19.791 3.929 1.00 91.06 187 PRO A CA 1
ATOM 1475 C C . PRO A 1 187 ? -3.518 20.267 4.618 1.00 91.06 187 PRO A C 1
ATOM 1477 O O . PRO A 1 187 ? -2.429 19.799 4.298 1.00 91.06 187 PRO A O 1
ATOM 1480 N N . ALA A 1 188 ? -3.647 21.187 5.579 1.00 87.94 188 ALA A N 1
ATOM 1481 C CA . ALA A 1 188 ? -2.526 21.685 6.364 1.00 87.94 188 ALA A CA 1
ATOM 1482 C C . ALA A 1 188 ? -1.924 20.573 7.236 1.00 87.94 188 ALA A C 1
ATOM 1484 O O . ALA A 1 188 ? -0.718 20.354 7.188 1.00 87.94 188 ALA A O 1
ATOM 1485 N N . GLU A 1 189 ? -2.762 19.824 7.960 1.00 89.81 189 GLU A N 1
ATOM 1486 C CA . GLU A 1 189 ? -2.306 18.684 8.760 1.00 89.81 189 GLU A CA 1
ATOM 1487 C C . GLU A 1 189 ? -1.714 17.584 7.875 1.00 89.81 189 GLU A C 1
ATOM 1489 O O . GLU A 1 189 ? -0.613 17.108 8.143 1.00 89.81 189 GLU A O 1
ATOM 1494 N N . ALA A 1 190 ? -2.398 17.233 6.782 1.00 91.94 190 ALA A N 1
ATOM 1495 C CA . ALA A 1 190 ? -1.962 16.202 5.845 1.00 91.94 190 ALA A CA 1
ATOM 1496 C C . ALA A 1 190 ? -0.576 16.478 5.249 1.00 91.94 190 ALA A C 1
ATOM 1498 O O . ALA A 1 190 ? 0.200 15.542 5.058 1.00 91.94 190 ALA A O 1
ATOM 1499 N N . LYS A 1 191 ? -0.242 17.754 5.002 1.00 88.50 191 LYS A N 1
ATOM 1500 C CA . LYS A 1 191 ? 1.086 18.160 4.523 1.00 88.50 191 LYS A CA 1
ATOM 1501 C C . LYS A 1 191 ? 2.195 17.775 5.504 1.00 88.50 191 LYS A C 1
ATOM 1503 O O . LYS A 1 191 ? 3.293 17.450 5.062 1.00 88.50 191 LYS A O 1
ATOM 1508 N N . GLY A 1 192 ? 1.914 17.830 6.807 1.00 88.06 192 GLY A N 1
ATOM 1509 C CA . GLY A 1 192 ? 2.896 17.507 7.836 1.00 88.06 192 GLY A CA 1
ATOM 1510 C C . GLY A 1 192 ? 2.907 16.059 8.304 1.00 88.06 192 GLY A C 1
ATOM 1511 O O . GLY A 1 192 ? 3.857 15.640 8.962 1.00 88.06 192 GLY A O 1
ATOM 1512 N N . MET A 1 193 ? 1.876 15.288 7.964 1.00 91.25 193 MET A N 1
ATOM 1513 C CA . MET A 1 193 ? 1.776 13.887 8.355 1.00 91.25 193 MET A CA 1
ATOM 1514 C C . MET A 1 193 ? 2.896 13.042 7.751 1.00 91.25 193 MET A C 1
ATOM 1516 O O . MET A 1 193 ? 3.136 13.073 6.537 1.00 91.25 193 MET A O 1
ATOM 1520 N N . ASP A 1 194 ? 3.488 12.200 8.595 1.00 91.06 194 ASP A N 1
ATOM 1521 C CA . ASP A 1 194 ? 4.355 11.105 8.182 1.00 91.06 194 ASP A CA 1
ATOM 1522 C C . ASP A 1 194 ? 3.647 10.306 7.077 1.00 91.06 194 ASP A C 1
ATOM 1524 O O . ASP A 1 194 ? 2.493 9.883 7.257 1.00 91.06 194 ASP A O 1
ATOM 1528 N N . PRO A 1 195 ? 4.286 10.128 5.908 1.00 91.44 195 PRO A N 1
ATOM 1529 C CA . PRO A 1 195 ? 3.692 9.359 4.832 1.00 91.44 195 PRO A CA 1
ATOM 1530 C C . PRO A 1 195 ? 3.270 7.949 5.246 1.00 91.44 195 PRO A C 1
ATOM 1532 O O . PRO A 1 195 ? 2.263 7.454 4.749 1.00 91.44 195 PRO A O 1
ATOM 1535 N N . THR A 1 196 ? 3.948 7.330 6.210 1.00 92.00 196 THR A N 1
ATOM 1536 C CA . THR A 1 196 ? 3.582 6.010 6.734 1.00 92.00 196 THR A CA 1
ATOM 1537 C C . THR A 1 196 ? 2.191 6.017 7.368 1.00 92.00 196 THR A C 1
ATOM 1539 O O . THR A 1 196 ? 1.404 5.101 7.134 1.00 92.00 196 THR A O 1
ATOM 1542 N N . GLN A 1 197 ? 1.822 7.082 8.091 1.00 94.00 197 GLN A N 1
ATOM 1543 C CA . GLN A 1 197 ? 0.460 7.229 8.623 1.00 94.00 197 GLN A CA 1
ATOM 1544 C C . GLN A 1 197 ? -0.577 7.332 7.501 1.00 94.00 197 GLN A C 1
ATOM 1546 O O . GLN A 1 197 ? -1.648 6.735 7.591 1.00 94.00 197 GLN A O 1
ATOM 1551 N N . ARG A 1 198 ? -0.257 8.073 6.434 1.00 95.31 198 ARG A N 1
ATOM 1552 C CA . ARG A 1 198 ? -1.134 8.247 5.265 1.00 95.31 198 ARG A CA 1
ATOM 1553 C C . ARG A 1 198 ? -1.344 6.928 4.520 1.00 95.31 198 ARG A C 1
ATOM 1555 O O . ARG A 1 198 ? -2.480 6.571 4.217 1.00 95.31 198 ARG A O 1
ATOM 1562 N N . GLN A 1 199 ? -0.269 6.170 4.309 1.00 94.31 199 GLN A N 1
ATOM 1563 C CA . GLN A 1 199 ? -0.325 4.852 3.676 1.00 94.31 199 GLN A CA 1
ATOM 1564 C C . GLN A 1 199 ? -1.142 3.858 4.508 1.00 94.31 199 GLN A C 1
ATOM 1566 O O . GLN A 1 199 ? -2.015 3.184 3.964 1.00 94.31 199 GLN A O 1
ATOM 1571 N N . VAL A 1 200 ? -0.934 3.812 5.830 1.00 95.38 200 VAL A N 1
ATOM 1572 C CA . VAL A 1 200 ? -1.723 2.945 6.720 1.00 95.38 200 VAL A CA 1
ATOM 1573 C C . VAL A 1 200 ? -3.209 3.286 6.648 1.00 95.38 200 VAL A C 1
ATOM 1575 O O . VAL A 1 200 ? -4.023 2.367 6.588 1.00 95.38 200 VAL A O 1
ATOM 1578 N N . LEU A 1 201 ? -3.580 4.569 6.600 1.00 97.19 201 LEU A N 1
ATOM 1579 C CA . LEU A 1 201 ? -4.979 4.986 6.474 1.00 97.19 201 LEU A CA 1
ATOM 1580 C C . LEU A 1 201 ? -5.634 4.460 5.189 1.00 97.19 201 LEU A C 1
ATOM 1582 O O . LEU A 1 201 ? -6.715 3.873 5.254 1.00 97.19 201 LEU A O 1
ATOM 1586 N N . GLU A 1 202 ? -4.987 4.650 4.038 1.00 96.56 202 GLU A N 1
ATOM 1587 C CA . GLU A 1 202 ? -5.529 4.234 2.739 1.00 96.56 202 GLU A CA 1
ATOM 1588 C C . GLU A 1 202 ? -5.561 2.714 2.584 1.00 96.56 202 GLU A C 1
ATOM 1590 O O . GLU A 1 202 ? -6.621 2.143 2.321 1.00 96.56 202 GLU A O 1
ATOM 1595 N N . VAL A 1 203 ? -4.429 2.046 2.809 1.00 95.81 203 VAL A N 1
ATOM 1596 C CA . VAL A 1 203 ? -4.303 0.596 2.609 1.00 95.81 203 VAL A CA 1
ATOM 1597 C C . VAL A 1 203 ? -5.205 -0.169 3.577 1.00 95.81 203 VAL A C 1
ATOM 1599 O O . VAL A 1 203 ? -5.924 -1.083 3.169 1.00 95.81 203 VAL A O 1
ATOM 1602 N N . SER A 1 204 ? -5.251 0.243 4.848 1.00 96.62 204 SER A N 1
ATOM 1603 C CA . SER A 1 204 ? -6.125 -0.409 5.829 1.00 96.62 204 SER A CA 1
ATOM 1604 C C . SER A 1 204 ? -7.601 -0.167 5.521 1.00 96.62 204 SER A C 1
ATOM 1606 O O . SER A 1 204 ? -8.418 -1.055 5.760 1.00 96.62 204 SER A O 1
ATOM 1608 N N . TYR A 1 205 ? -7.969 0.995 4.962 1.00 97.50 205 TYR A N 1
ATOM 1609 C CA . TYR A 1 205 ? -9.346 1.239 4.531 1.00 97.50 205 TYR A CA 1
ATOM 1610 C C . TYR A 1 205 ? -9.748 0.340 3.358 1.00 97.50 205 TYR A C 1
ATOM 1612 O O . TYR A 1 205 ? -10.829 -0.244 3.403 1.00 97.50 205 TYR A O 1
ATOM 1620 N N . VAL A 1 206 ? -8.893 0.176 2.345 1.00 96.19 206 VAL A N 1
ATOM 1621 C CA . VAL A 1 206 ? -9.174 -0.717 1.205 1.00 96.19 206 VAL A CA 1
ATOM 1622 C C . VAL A 1 206 ? -9.330 -2.165 1.679 1.00 96.19 206 VAL A C 1
ATOM 1624 O O . VAL A 1 206 ? -10.295 -2.836 1.305 1.00 96.19 206 VAL A O 1
ATOM 1627 N N . ALA A 1 207 ? -8.457 -2.630 2.579 1.00 95.94 207 ALA A N 1
ATOM 1628 C CA . ALA A 1 207 ? -8.591 -3.954 3.184 1.00 95.94 207 ALA A CA 1
ATOM 1629 C C . ALA A 1 207 ? -9.911 -4.089 3.969 1.00 95.94 207 ALA A C 1
ATOM 1631 O O . ALA A 1 207 ? -10.653 -5.056 3.786 1.00 95.94 207 ALA A O 1
ATOM 1632 N N . LEU A 1 208 ? -10.248 -3.095 4.796 1.00 96.31 208 LEU A N 1
ATOM 1633 C CA . LEU A 1 208 ? -11.482 -3.065 5.585 1.00 96.31 208 LEU A CA 1
ATOM 1634 C C . LEU A 1 208 ? -12.738 -3.056 4.691 1.00 96.31 208 LEU A C 1
ATOM 1636 O O . LEU A 1 208 ? -13.702 -3.775 4.969 1.00 96.31 208 LEU A O 1
ATOM 1640 N N . GLN A 1 209 ? -12.698 -2.322 3.578 1.00 96.06 209 GLN A N 1
ATOM 1641 C CA . GLN A 1 209 ? -13.750 -2.292 2.564 1.00 96.06 209 GLN A CA 1
ATOM 1642 C C . GLN A 1 209 ? -13.918 -3.639 1.865 1.00 96.06 209 GLN A C 1
ATOM 1644 O O . GLN A 1 209 ? -15.050 -4.106 1.730 1.00 96.06 209 GLN A O 1
ATOM 1649 N N . GLY A 1 210 ? -12.820 -4.291 1.475 1.00 94.19 210 GLY A N 1
ATOM 1650 C CA . GLY A 1 210 ? -12.857 -5.641 0.905 1.00 94.19 210 GLY A CA 1
ATOM 1651 C C . GLY A 1 210 ? -13.448 -6.680 1.867 1.00 94.19 210 GLY A C 1
ATOM 1652 O O . GLY A 1 210 ? -14.089 -7.630 1.429 1.00 94.19 210 GLY A O 1
ATOM 1653 N N . ALA A 1 211 ? -13.341 -6.451 3.182 1.00 94.38 211 ALA A N 1
ATOM 1654 C CA . ALA A 1 211 ? -13.989 -7.269 4.209 1.00 94.38 211 ALA A CA 1
AT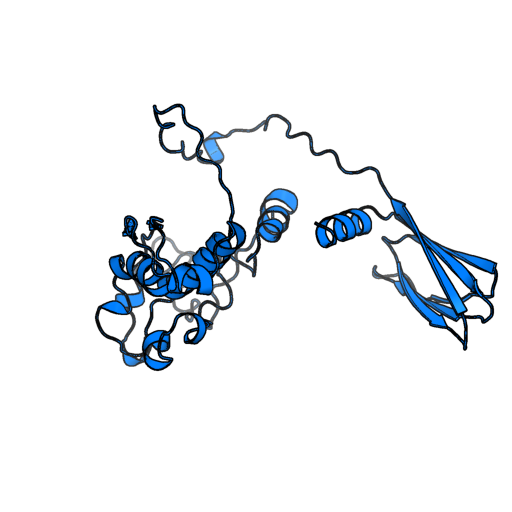OM 1655 C C . ALA A 1 211 ? -15.484 -6.934 4.426 1.00 94.38 211 ALA A C 1
ATOM 1657 O O . ALA A 1 211 ? -16.115 -7.497 5.322 1.00 94.38 211 ALA A O 1
ATOM 1658 N N . GLY A 1 212 ? -16.056 -6.024 3.629 1.00 95.50 212 GLY A N 1
ATOM 1659 C CA . GLY A 1 212 ? -17.476 -5.661 3.653 1.00 95.50 212 GLY A CA 1
ATOM 1660 C C . GLY A 1 212 ? -17.836 -4.464 4.539 1.00 95.50 212 GLY A C 1
ATOM 1661 O O . GLY A 1 212 ? -19.023 -4.204 4.744 1.00 95.50 212 GLY A O 1
ATOM 1662 N N . TRP A 1 213 ? -16.853 -3.723 5.060 1.00 96.81 213 TRP A N 1
ATOM 1663 C CA . TRP A 1 213 ? -17.091 -2.564 5.924 1.00 96.81 213 TRP A CA 1
ATOM 1664 C C . TRP A 1 213 ? -16.882 -1.246 5.181 1.00 96.81 213 TRP A C 1
ATOM 1666 O O . TRP A 1 213 ? -15.796 -0.957 4.696 1.00 96.81 213 TRP A O 1
ATOM 1676 N N . SER A 1 214 ? -17.895 -0.384 5.150 1.00 96.81 214 SER A N 1
ATOM 1677 C CA . SER A 1 214 ? -17.742 0.978 4.617 1.00 96.81 214 SER A CA 1
ATOM 1678 C C . SER A 1 214 ? -17.555 2.013 5.724 1.00 96.81 214 SER A C 1
ATOM 1680 O O . SER A 1 214 ? -18.144 1.896 6.804 1.00 96.81 214 SER A O 1
ATOM 1682 N N . LYS A 1 215 ? -16.829 3.102 5.424 1.00 95.81 215 LYS A N 1
ATOM 1683 C CA . LYS A 1 215 ? -16.689 4.240 6.351 1.00 95.81 215 LYS A CA 1
ATOM 1684 C C . LYS A 1 215 ? -18.063 4.762 6.785 1.00 95.81 215 LYS A C 1
ATOM 1686 O O . LYS A 1 215 ? -18.297 4.969 7.969 1.00 95.81 215 LYS A O 1
ATOM 1691 N N . LYS A 1 216 ? -19.014 4.891 5.851 1.00 96.56 216 LYS A N 1
ATOM 1692 C CA . LYS A 1 216 ? -20.383 5.355 6.143 1.00 96.56 216 LYS A CA 1
ATOM 1693 C C . LYS A 1 216 ? -21.088 4.480 7.189 1.00 96.56 216 LYS A C 1
ATOM 1695 O O . LYS A 1 216 ? -21.689 5.017 8.115 1.00 96.56 216 LYS A O 1
ATOM 1700 N N . GLN A 1 217 ? -21.020 3.153 7.058 1.00 97.06 217 GLN A N 1
ATOM 1701 C CA . GLN A 1 217 ? -21.618 2.231 8.035 1.00 97.06 217 GLN A CA 1
ATOM 1702 C C . GLN A 1 217 ? -20.980 2.391 9.418 1.00 97.06 217 GLN A C 1
ATOM 1704 O O . GLN A 1 217 ? -21.701 2.488 10.410 1.00 97.06 217 GLN A O 1
ATOM 1709 N N . LEU A 1 218 ? -19.650 2.473 9.470 1.00 97.06 218 LEU A N 1
ATOM 1710 C CA . LEU A 1 218 ? -18.901 2.586 10.719 1.00 97.06 218 LEU A CA 1
ATOM 1711 C C . LEU A 1 218 ? -19.126 3.928 11.430 1.00 97.06 218 LEU A C 1
ATOM 1713 O O . LEU A 1 218 ? -19.208 3.981 12.656 1.00 97.06 218 LEU A O 1
ATOM 1717 N N . GLN A 1 219 ? -19.295 5.015 10.675 1.00 96.50 219 GLN A N 1
ATOM 1718 C CA . GLN A 1 219 ? -19.627 6.326 11.239 1.00 96.50 219 GLN A CA 1
ATOM 1719 C C . GLN A 1 219 ? -21.035 6.353 11.854 1.00 96.50 219 GLN A C 1
ATOM 1721 O O . GLN A 1 219 ? -21.240 6.990 12.883 1.00 96.50 219 GLN A O 1
ATOM 1726 N N . MET A 1 220 ? -21.997 5.614 11.288 1.00 97.12 220 MET A N 1
ATOM 1727 C CA . MET A 1 220 ? -23.334 5.475 11.886 1.00 97.12 220 MET A CA 1
ATOM 1728 C C . MET A 1 220 ? -23.340 4.549 13.106 1.00 97.12 220 MET A C 1
ATOM 1730 O O . MET A 1 220 ? -24.067 4.797 14.068 1.00 97.12 220 MET A O 1
ATOM 1734 N N . LYS A 1 221 ? -22.562 3.461 13.063 1.00 97.12 221 LYS A N 1
ATOM 1735 C CA . LYS A 1 221 ? -22.485 2.482 14.146 1.00 97.12 221 LYS A CA 1
ATOM 1736 C C . LYS A 1 221 ? -21.040 2.014 14.336 1.00 97.12 221 LYS A C 1
ATOM 1738 O O . LYS A 1 221 ? -20.531 1.303 13.469 1.00 97.12 221 LYS A O 1
ATOM 1743 N N . PRO A 1 222 ? -20.404 2.338 15.476 1.00 96.06 222 PRO A N 1
ATOM 1744 C CA . PRO A 1 222 ? -19.038 1.909 15.733 1.00 96.06 222 PRO A CA 1
ATOM 1745 C C . PRO A 1 222 ? -18.932 0.383 15.771 1.00 96.06 222 PRO A C 1
ATOM 1747 O O . PRO A 1 222 ? -19.843 -0.306 16.243 1.00 96.06 222 PRO A O 1
ATOM 1750 N N . ALA A 1 223 ? -17.791 -0.135 15.324 1.00 96.19 223 ALA A N 1
ATOM 1751 C CA . ALA A 1 223 ? -17.486 -1.561 15.351 1.00 96.19 223 ALA A CA 1
ATOM 1752 C C . ALA A 1 223 ? -16.346 -1.864 16.330 1.00 96.19 223 ALA A C 1
ATOM 1754 O O . ALA A 1 223 ? -15.392 -1.094 16.467 1.00 96.19 223 ALA A O 1
ATOM 1755 N N . ASN A 1 224 ? -16.428 -3.015 17.000 1.00 97.44 224 ASN A N 1
ATOM 1756 C CA . ASN A 1 224 ? -15.352 -3.520 17.848 1.00 97.44 224 ASN A CA 1
ATOM 1757 C C . ASN A 1 224 ? -14.300 -4.248 16.994 1.00 97.44 224 ASN A C 1
ATOM 1759 O O . ASN A 1 224 ? -14.205 -5.473 17.017 1.00 97.44 224 ASN A O 1
ATOM 1763 N N . ILE A 1 225 ? -13.570 -3.479 16.189 1.00 97.19 225 ILE A N 1
ATOM 1764 C CA . ILE A 1 225 ? -12.468 -3.947 15.343 1.00 97.19 225 ILE A CA 1
ATOM 1765 C C . ILE A 1 225 ? -11.180 -3.364 15.915 1.00 97.19 225 ILE A C 1
ATOM 1767 O O . ILE A 1 225 ? -11.140 -2.181 16.257 1.00 97.19 225 ILE A O 1
ATOM 1771 N N . ALA A 1 226 ? -10.161 -4.205 16.062 1.00 96.50 226 ALA A N 1
ATOM 1772 C CA . ALA A 1 226 ? -8.850 -3.804 16.550 1.00 96.50 226 ALA A CA 1
ATOM 1773 C C . ALA A 1 226 ? -7.880 -3.547 15.387 1.00 96.50 226 ALA A C 1
ATOM 1775 O O . ALA A 1 226 ? -7.968 -4.217 14.358 1.00 96.50 226 ALA A O 1
ATOM 1776 N N . ALA A 1 227 ? -6.945 -2.617 15.578 1.00 96.69 227 ALA A N 1
ATOM 1777 C CA . ALA A 1 227 ? -5.866 -2.315 14.646 1.00 96.69 227 ALA A CA 1
ATOM 1778 C C . ALA A 1 227 ? -4.510 -2.568 15.314 1.00 96.69 227 ALA A C 1
ATOM 1780 O O . ALA A 1 227 ? -4.204 -2.000 16.364 1.00 96.69 227 ALA A O 1
ATOM 1781 N N . PHE A 1 228 ? -3.703 -3.413 14.677 1.00 96.62 228 PHE A N 1
ATOM 1782 C CA . PHE A 1 228 ? -2.333 -3.719 15.074 1.00 96.62 228 PHE A CA 1
ATOM 1783 C C . PHE A 1 228 ? -1.428 -3.390 13.890 1.00 96.62 228 PHE A C 1
ATOM 1785 O O . PHE A 1 228 ? -1.590 -3.973 12.819 1.00 96.62 228 PHE A O 1
ATOM 1792 N N . VAL A 1 229 ? -0.523 -2.430 14.061 1.00 96.06 229 VAL A N 1
ATOM 1793 C CA . VAL A 1 229 ? 0.333 -1.913 12.983 1.00 96.06 229 VAL A CA 1
ATOM 1794 C C . VAL A 1 229 ? 1.789 -2.129 13.362 1.00 96.06 229 VAL A C 1
ATOM 1796 O O . VAL A 1 229 ? 2.217 -1.615 14.385 1.00 96.06 229 VAL A O 1
ATOM 1799 N N . GLY A 1 230 ? 2.548 -2.861 12.548 1.00 94.69 230 GLY A N 1
ATOM 1800 C CA . GLY A 1 230 ? 4.000 -2.949 12.709 1.00 94.69 230 GLY A CA 1
ATOM 1801 C C . GLY A 1 230 ? 4.681 -1.692 12.170 1.00 94.69 230 GLY A C 1
ATOM 1802 O O . GLY A 1 230 ? 4.385 -1.295 11.039 1.00 94.69 230 GLY A O 1
ATOM 1803 N N . LEU A 1 231 ? 5.559 -1.059 12.950 1.00 92.44 231 LEU A N 1
ATOM 1804 C CA . LEU A 1 231 ? 6.310 0.120 12.507 1.00 92.44 231 LEU A CA 1
ATOM 1805 C C . LEU A 1 231 ? 7.667 0.227 13.211 1.00 92.44 231 LEU A C 1
ATOM 1807 O O . LEU A 1 231 ? 7.734 0.513 14.403 1.00 92.44 231 LEU A O 1
ATOM 1811 N N . ASP A 1 232 ? 8.750 0.101 12.447 1.00 85.88 232 ASP A N 1
ATOM 1812 C CA . ASP A 1 232 ? 10.126 0.225 12.945 1.00 85.88 232 ASP A CA 1
ATOM 1813 C C . ASP A 1 232 ? 10.795 1.564 12.577 1.00 85.88 232 ASP A C 1
ATOM 1815 O O . ASP A 1 232 ? 11.813 1.928 13.165 1.00 85.88 232 ASP A O 1
ATOM 1819 N N . LYS A 1 233 ? 10.226 2.303 11.615 1.00 82.69 233 LYS A N 1
ATOM 1820 C CA . LYS A 1 233 ? 10.755 3.567 11.078 1.00 82.69 233 LYS A CA 1
ATOM 1821 C C . LYS A 1 233 ? 10.125 4.789 11.744 1.00 82.69 233 LYS A C 1
ATOM 1823 O O . LYS A 1 233 ? 8.941 4.782 12.082 1.00 82.69 233 LYS A O 1
ATOM 1828 N N . ASN A 1 234 ? 10.916 5.842 11.948 1.00 83.69 234 ASN A N 1
ATOM 1829 C CA . ASN A 1 234 ? 10.470 7.101 12.567 1.00 83.69 234 ASN A CA 1
ATOM 1830 C C . ASN A 1 234 ? 11.255 8.343 12.097 1.00 83.69 234 ASN A C 1
ATOM 1832 O O . ASN A 1 234 ? 11.172 9.407 12.725 1.00 83.69 234 ASN A O 1
ATOM 1836 N N . GLU A 1 235 ? 11.991 8.223 10.991 1.00 85.88 235 GLU A N 1
ATOM 1837 C CA . GLU A 1 235 ? 12.925 9.216 10.454 1.00 85.88 235 GLU A CA 1
ATOM 1838 C C . GLU A 1 235 ? 12.235 10.525 10.063 1.00 85.88 235 GLU A C 1
ATOM 1840 O O . GLU A 1 235 ? 12.882 11.571 10.033 1.00 85.88 235 GLU A O 1
ATOM 1845 N N . TRP A 1 236 ? 10.916 10.504 9.836 1.00 86.38 236 TRP A N 1
ATOM 1846 C CA . TRP A 1 236 ? 10.126 11.710 9.581 1.00 86.38 236 TRP A CA 1
ATOM 1847 C C . TRP A 1 236 ? 10.267 12.751 10.707 1.00 86.38 236 TRP A C 1
ATOM 1849 O O . TRP A 1 236 ? 10.235 13.950 10.444 1.00 86.38 236 TRP A O 1
ATOM 1859 N N . ASN A 1 237 ? 10.514 12.314 11.951 1.00 82.50 237 ASN A N 1
ATOM 1860 C CA . ASN A 1 237 ? 10.790 13.202 13.091 1.00 82.50 237 ASN A CA 1
ATOM 1861 C C . ASN A 1 237 ? 12.094 14.001 12.954 1.00 82.50 237 ASN A C 1
ATOM 1863 O O . ASN A 1 237 ? 12.235 15.053 13.579 1.00 82.50 237 ASN A O 1
ATOM 1867 N N . SER A 1 238 ? 13.042 13.493 12.170 1.00 83.19 238 SER A N 1
ATOM 1868 C CA . SER A 1 238 ? 14.360 14.094 11.962 1.00 83.19 238 SER A CA 1
ATOM 1869 C C . SER A 1 238 ? 14.383 15.057 10.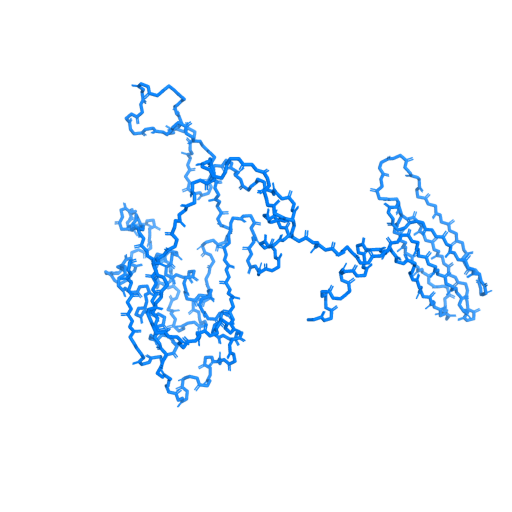775 1.00 83.19 238 SER A C 1
ATOM 1871 O O . SER A 1 238 ? 15.374 15.760 10.578 1.00 83.19 238 SER A O 1
ATOM 1873 N N . ILE A 1 239 ? 13.308 15.109 9.981 1.00 82.12 239 ILE A N 1
ATOM 1874 C CA . ILE A 1 239 ? 13.213 16.007 8.832 1.00 82.12 239 ILE A CA 1
ATOM 1875 C C . ILE A 1 239 ? 12.911 17.432 9.325 1.00 82.12 239 ILE A C 1
ATOM 1877 O O . ILE A 1 239 ? 12.006 17.623 10.146 1.00 82.12 239 ILE A O 1
ATOM 1881 N N . PRO A 1 240 ? 13.634 18.456 8.829 1.00 79.88 240 PRO A N 1
ATOM 1882 C CA . PRO A 1 240 ? 13.365 19.851 9.158 1.00 79.88 240 PRO A CA 1
ATOM 1883 C C . PRO A 1 240 ? 11.889 20.228 8.950 1.00 79.88 240 PRO A C 1
ATOM 1885 O O . PRO A 1 240 ? 11.269 19.877 7.946 1.00 79.88 240 PRO A O 1
ATOM 1888 N N . LYS A 1 241 ? 11.294 20.932 9.921 1.00 72.00 241 LYS A N 1
ATOM 1889 C CA . LYS A 1 241 ? 9.842 21.209 9.953 1.00 72.00 241 LYS A CA 1
ATOM 1890 C C . LYS A 1 241 ? 9.355 22.088 8.803 1.00 72.00 241 LYS A C 1
ATOM 1892 O O . LYS A 1 241 ? 8.188 22.007 8.431 1.00 72.00 241 LYS A O 1
ATOM 1897 N N . ASP A 1 242 ? 10.227 22.931 8.273 1.00 70.44 242 ASP A N 1
ATOM 1898 C CA . ASP A 1 242 ? 10.027 23.736 7.070 1.00 70.44 242 ASP A CA 1
ATOM 1899 C C . ASP A 1 242 ? 9.834 22.868 5.817 1.00 70.44 242 ASP A C 1
ATOM 1901 O O . ASP A 1 242 ? 9.035 23.219 4.947 1.00 70.44 242 ASP A O 1
ATOM 1905 N N . ILE A 1 243 ? 10.472 21.694 5.775 1.00 66.06 243 ILE A N 1
ATOM 1906 C CA . ILE A 1 243 ? 10.289 20.677 4.731 1.00 66.06 243 ILE A CA 1
ATOM 1907 C C . ILE A 1 243 ? 9.074 19.797 5.056 1.00 66.06 243 ILE A C 1
ATOM 1909 O O . ILE A 1 243 ? 8.189 19.615 4.221 1.00 66.06 243 ILE A O 1
ATOM 1913 N N . ALA A 1 244 ? 8.976 19.314 6.297 1.00 62.66 244 ALA A N 1
ATOM 1914 C CA . ALA A 1 244 ? 7.915 18.422 6.767 1.00 62.66 244 ALA A CA 1
ATOM 1915 C C . ALA A 1 244 ? 6.592 19.139 7.108 1.00 62.66 244 ALA A C 1
ATOM 1917 O O . ALA A 1 244 ? 5.790 18.610 7.862 1.00 62.66 244 ALA A O 1
ATOM 1918 N N . GLY A 1 245 ? 6.351 20.364 6.631 1.00 64.31 245 GLY A N 1
ATOM 1919 C CA . GLY A 1 245 ? 5.050 21.039 6.748 1.00 64.31 245 GLY A CA 1
ATOM 1920 C C . GLY A 1 245 ? 4.591 21.440 8.160 1.00 64.31 245 GLY A C 1
ATOM 1921 O O . GLY A 1 245 ? 3.461 21.900 8.295 1.00 64.31 245 GLY A O 1
ATOM 1922 N N . GLY A 1 246 ? 5.443 21.301 9.182 1.00 59.16 246 GLY A N 1
ATOM 1923 C CA . GLY A 1 246 ? 5.257 21.827 10.536 1.00 59.16 246 GLY A CA 1
ATOM 1924 C C . GLY A 1 246 ? 3.886 21.573 11.174 1.00 59.16 246 GLY A C 1
ATOM 1925 O O . GLY A 1 246 ? 3.140 22.521 11.400 1.00 59.16 246 GLY A O 1
ATOM 1926 N N . PHE A 1 247 ? 3.577 20.329 11.549 1.00 60.47 247 PHE A N 1
ATOM 1927 C CA . PHE A 1 247 ? 2.448 20.012 12.439 1.00 60.47 247 PHE A CA 1
ATOM 1928 C C . PHE A 1 247 ? 2.938 19.308 13.707 1.00 60.47 247 PHE A C 1
ATOM 1930 O O . PHE A 1 247 ? 3.952 18.615 13.669 1.00 60.47 247 PHE A O 1
ATOM 1937 N N . GLY A 1 248 ? 2.253 19.548 14.834 1.00 66.38 248 GLY A N 1
ATOM 1938 C CA . GLY A 1 248 ? 2.648 19.134 16.191 1.00 66.38 248 GLY A CA 1
ATOM 1939 C C . GLY A 1 248 ? 2.903 17.631 16.371 1.00 66.38 248 GLY A C 1
ATOM 1940 O O . GLY A 1 248 ? 2.863 16.865 15.421 1.00 66.38 248 GLY A O 1
ATOM 1941 N N . ALA A 1 249 ? 3.139 17.183 17.606 1.00 71.31 249 ALA A N 1
ATOM 1942 C CA . ALA A 1 249 ? 3.624 15.825 17.910 1.00 71.31 249 ALA A CA 1
ATOM 1943 C C . ALA A 1 249 ? 2.811 14.658 17.296 1.00 71.31 249 ALA A C 1
ATOM 1945 O O . ALA A 1 249 ? 3.324 13.550 17.180 1.00 71.31 249 ALA A O 1
ATOM 1946 N N . SER A 1 250 ? 1.557 14.881 16.886 1.00 79.12 250 SER A N 1
ATOM 1947 C CA . SER A 1 250 ? 0.718 13.871 16.233 1.00 79.12 250 SER A CA 1
ATOM 1948 C C . SER A 1 250 ? 1.076 13.576 14.773 1.00 79.12 250 SER A C 1
ATOM 1950 O O . SER A 1 250 ? 0.602 12.578 14.228 1.00 79.12 250 SER A O 1
ATOM 1952 N N . SER A 1 251 ? 1.878 14.420 14.125 1.00 81.88 251 SER A N 1
ATOM 1953 C CA . SER A 1 251 ? 2.245 14.271 12.714 1.00 81.88 251 SER A CA 1
ATOM 1954 C C . SER A 1 251 ? 3.169 13.078 12.457 1.00 81.88 251 SER A C 1
ATOM 1956 O O . SER A 1 251 ? 3.141 12.521 11.366 1.00 81.88 251 SER A O 1
ATOM 1958 N N . SER A 1 252 ? 3.927 12.649 13.467 1.00 82.38 252 SER A N 1
ATOM 1959 C CA . SER A 1 252 ? 5.031 11.692 13.326 1.00 82.38 252 SER A CA 1
ATOM 1960 C C . SER A 1 252 ? 5.162 10.689 14.479 1.00 82.38 252 SER A C 1
ATOM 1962 O O . SER A 1 252 ? 6.051 9.842 14.468 1.00 82.38 252 SER A O 1
ATOM 1964 N N . ALA A 1 253 ? 4.306 10.766 15.503 1.00 87.56 253 ALA A N 1
ATOM 1965 C CA . ALA A 1 253 ? 4.336 9.821 16.616 1.00 87.56 253 ALA A CA 1
ATOM 1966 C C . ALA A 1 253 ? 3.814 8.433 16.201 1.00 87.56 253 ALA A C 1
ATOM 1968 O O . ALA A 1 253 ? 2.669 8.303 15.772 1.00 87.56 253 ALA A O 1
ATOM 1969 N N . ASN A 1 254 ? 4.605 7.380 16.430 1.00 89.00 254 ASN A N 1
ATOM 1970 C CA . ASN A 1 254 ? 4.282 6.003 16.020 1.00 89.00 254 ASN A CA 1
ATOM 1971 C C . ASN A 1 254 ? 2.932 5.500 16.561 1.00 89.00 254 ASN A C 1
ATOM 1973 O O . ASN A 1 254 ? 2.178 4.838 15.849 1.00 89.00 254 ASN A O 1
ATOM 1977 N N . ALA A 1 255 ? 2.582 5.842 17.805 1.00 90.62 255 ALA A N 1
ATOM 1978 C CA . ALA A 1 255 ? 1.297 5.462 18.400 1.00 90.62 255 ALA A CA 1
ATOM 1979 C C . ALA A 1 255 ? 0.091 6.071 17.658 1.00 90.62 255 ALA A C 1
ATOM 1981 O O . ALA A 1 255 ? -1.016 5.541 17.725 1.00 90.62 255 ALA A O 1
ATOM 1982 N N . ILE A 1 256 ? 0.285 7.183 16.943 1.00 92.81 256 ILE A N 1
ATOM 1983 C CA . ILE A 1 256 ? -0.781 7.834 16.179 1.00 92.81 256 ILE A CA 1
ATOM 1984 C C . ILE A 1 256 ? -1.105 7.061 14.903 1.00 92.81 256 ILE A C 1
ATOM 1986 O O . ILE A 1 256 ? -2.249 7.109 14.473 1.00 92.81 256 ILE A O 1
ATOM 1990 N N . THR A 1 257 ? -0.179 6.282 14.345 1.00 93.44 257 THR A N 1
ATOM 1991 C CA . THR A 1 257 ? -0.414 5.501 13.122 1.00 93.44 257 THR A CA 1
ATOM 1992 C C . THR A 1 257 ? -1.635 4.579 13.240 1.00 93.44 257 THR A C 1
ATOM 1994 O O . THR A 1 257 ? -2.552 4.662 12.425 1.00 93.44 257 THR A O 1
ATOM 1997 N N . SER A 1 258 ? -1.703 3.759 14.293 1.00 94.88 258 SER A N 1
ATOM 1998 C CA . SER A 1 258 ? -2.863 2.895 14.572 1.00 94.88 258 SER A CA 1
ATOM 1999 C C . SER A 1 258 ? -4.060 3.687 15.120 1.00 94.88 258 SER A C 1
ATOM 2001 O O . SER A 1 258 ? -5.185 3.538 14.636 1.00 94.88 258 SER A O 1
ATOM 2003 N N . ASN A 1 259 ? -3.827 4.600 16.073 1.00 95.62 259 ASN A N 1
ATOM 2004 C CA . ASN A 1 259 ? -4.899 5.364 16.728 1.00 95.62 259 ASN A CA 1
ATOM 2005 C C . ASN A 1 259 ? -5.685 6.250 15.759 1.00 95.62 259 ASN A C 1
ATOM 2007 O O . ASN A 1 259 ? -6.907 6.362 15.876 1.00 95.62 259 ASN A O 1
ATOM 2011 N N . ARG A 1 260 ? -5.001 6.867 14.794 1.00 95.69 260 ARG A N 1
ATOM 2012 C CA . ARG A 1 260 ? -5.619 7.709 13.768 1.00 95.69 260 ARG A CA 1
ATOM 2013 C C . ARG A 1 260 ? -6.522 6.884 12.860 1.00 95.69 260 ARG A C 1
ATOM 2015 O O . ARG A 1 260 ? -7.618 7.340 12.554 1.00 95.69 260 ARG A O 1
ATOM 2022 N N . PHE A 1 261 ? -6.125 5.663 12.497 1.00 96.56 261 PHE A N 1
ATOM 2023 C CA . PHE A 1 261 ? -6.986 4.765 11.723 1.00 96.56 261 PHE A CA 1
ATOM 2024 C C . PHE A 1 261 ? -8.260 4.401 12.491 1.00 96.56 261 PHE A C 1
ATOM 2026 O O . PHE A 1 261 ? -9.361 4.595 11.970 1.00 96.56 261 PHE A O 1
ATOM 2033 N N . ASN A 1 262 ? -8.134 3.982 13.755 1.00 96.38 262 ASN A N 1
ATOM 2034 C CA . ASN A 1 262 ? -9.302 3.695 14.593 1.00 96.38 262 ASN A CA 1
ATOM 2035 C C . ASN A 1 262 ? -10.214 4.919 14.749 1.00 96.38 262 ASN A C 1
ATOM 2037 O O . ASN A 1 262 ? -11.437 4.785 14.675 1.00 96.38 262 ASN A O 1
ATOM 2041 N N . TYR A 1 263 ? -9.637 6.110 14.922 1.00 95.94 263 TYR A N 1
ATOM 2042 C CA . TYR A 1 263 ? -10.386 7.360 15.016 1.00 95.94 263 TYR A CA 1
ATOM 2043 C C . TYR A 1 263 ? -11.150 7.675 13.720 1.00 95.94 263 TYR A C 1
ATOM 2045 O O . TYR A 1 263 ? -12.376 7.792 13.751 1.00 95.94 263 TYR A O 1
ATOM 2053 N N . CYS A 1 264 ? -10.461 7.730 12.573 1.00 96.50 264 CYS A N 1
ATOM 2054 C CA . CYS A 1 264 ? -11.059 8.050 11.270 1.00 96.50 264 CYS A CA 1
ATOM 2055 C C . CYS A 1 264 ? -12.136 7.039 10.838 1.00 96.50 264 CYS A C 1
ATOM 2057 O O . CYS A 1 264 ? -13.065 7.395 10.107 1.00 96.50 264 CYS A O 1
ATOM 2059 N N . MET A 1 265 ? -12.030 5.787 11.290 1.00 97.00 265 MET A N 1
ATOM 2060 C CA . MET A 1 265 ? -12.971 4.710 10.967 1.00 97.00 265 MET A CA 1
ATOM 2061 C C . MET A 1 265 ? -13.986 4.418 12.076 1.00 97.00 265 MET A C 1
ATOM 2063 O O . MET A 1 265 ? -14.785 3.503 11.925 1.00 97.00 265 MET A O 1
ATOM 2067 N N . ASN A 1 266 ? -13.996 5.180 13.175 1.00 97.19 266 ASN A N 1
ATOM 2068 C CA . ASN A 1 266 ? -14.883 4.966 14.327 1.00 97.19 266 ASN A CA 1
ATOM 2069 C C . ASN A 1 266 ? -14.824 3.532 14.909 1.00 97.19 266 ASN A C 1
ATOM 2071 O O . ASN A 1 266 ? -15.839 2.949 15.307 1.00 97.19 266 ASN A O 1
ATOM 2075 N N . LEU A 1 267 ? -13.621 2.959 14.974 1.00 97.81 267 LEU A N 1
ATOM 2076 C CA . LEU A 1 267 ? -13.369 1.634 15.542 1.00 97.81 267 LEU A CA 1
ATOM 2077 C C . LEU A 1 267 ? -13.128 1.739 17.053 1.00 97.81 267 LEU A C 1
ATOM 2079 O O . LEU A 1 267 ? -12.528 2.701 17.534 1.00 97.81 267 LEU A O 1
ATOM 2083 N N . LYS A 1 268 ? -13.625 0.758 17.814 1.00 97.19 268 LYS A N 1
ATOM 2084 C CA . LYS A 1 268 ? -13.565 0.739 19.291 1.00 97.19 268 LYS A CA 1
ATOM 2085 C C . LYS A 1 268 ? -12.756 -0.421 19.868 1.00 97.19 268 LYS A C 1
ATOM 2087 O O . LYS A 1 268 ? -12.707 -0.561 21.087 1.00 97.19 268 LYS A O 1
ATOM 2092 N N . GLY A 1 269 ? -12.156 -1.249 19.016 1.00 97.25 269 GLY A N 1
ATOM 2093 C CA . GLY A 1 269 ? -11.251 -2.298 19.468 1.00 97.25 269 GLY A CA 1
ATOM 2094 C C . GLY A 1 269 ? -9.891 -1.745 19.885 1.00 97.25 269 GLY A C 1
ATOM 2095 O O . GLY A 1 269 ? -9.651 -0.536 19.875 1.00 97.25 269 GLY A O 1
ATOM 2096 N N . ALA A 1 270 ? -8.989 -2.658 20.244 1.00 97.19 270 ALA A N 1
ATOM 2097 C CA . ALA A 1 270 ? -7.613 -2.313 20.582 1.00 97.19 270 ALA A CA 1
ATOM 2098 C C . ALA A 1 270 ? -6.927 -1.549 19.435 1.00 97.19 270 ALA A C 1
ATOM 2100 O O . ALA A 1 270 ? -7.229 -1.760 18.262 1.00 97.19 270 ALA A O 1
ATOM 2101 N N . SER A 1 271 ? -6.008 -0.654 19.782 1.00 97.19 271 SER A N 1
ATOM 2102 C CA . SER A 1 271 ? -5.240 0.141 18.828 1.00 97.19 271 SER A CA 1
ATOM 2103 C C . SER A 1 271 ? -3.793 0.157 19.279 1.00 97.19 271 SER A C 1
ATOM 2105 O O . SER A 1 271 ? -3.489 0.698 20.345 1.00 97.19 271 SER A O 1
ATOM 2107 N N . MET A 1 272 ? -2.922 -0.513 18.530 1.00 96.75 272 MET A N 1
ATOM 2108 C CA . MET A 1 272 ? -1.525 -0.685 18.908 1.00 96.75 272 MET A CA 1
ATOM 2109 C C . MET A 1 272 ? -0.618 -0.560 17.694 1.00 96.75 272 MET A C 1
ATOM 2111 O O . MET A 1 272 ? -0.854 -1.172 16.653 1.00 96.75 272 MET A O 1
ATOM 2115 N N . THR A 1 273 ? 0.450 0.210 17.865 1.00 95.25 273 THR A N 1
ATOM 2116 C CA . THR A 1 273 ? 1.611 0.175 16.980 1.00 95.25 273 THR A CA 1
ATOM 2117 C C . THR A 1 273 ? 2.693 -0.653 17.675 1.00 95.25 273 THR A C 1
ATOM 2119 O O . THR A 1 273 ? 2.933 -0.425 18.864 1.00 95.25 273 THR A O 1
ATOM 2122 N N . ILE A 1 274 ? 3.266 -1.630 16.972 1.00 93.06 274 ILE A N 1
ATOM 2123 C CA . ILE A 1 274 ? 4.208 -2.642 17.477 1.00 93.06 274 ILE A CA 1
ATOM 2124 C C . ILE A 1 274 ? 5.556 -2.473 16.783 1.00 93.06 274 ILE A C 1
ATOM 2126 O O . ILE A 1 274 ? 5.549 -2.281 15.545 1.00 93.06 274 ILE A O 1
#